Protein AF-A0A349INJ6-F1 (afdb_monomer)

Radius of gyration: 24.16 Å; Cα contacts (8 Å, |Δi|>4): 452; chains: 1; bounding box: 61×36×66 Å

Mean predicted aligned error: 5.58 Å

Solvent-accessible surface area (backbone atoms only — not comparable to full-atom values): 14483 Å² total; per-residue (Å²): 136,67,70,45,82,41,44,84,61,44,25,74,76,72,76,45,94,46,74,72,59,42,47,82,74,68,50,54,27,37,26,59,72,58,88,74,54,73,68,54,55,29,57,48,25,74,78,27,31,38,30,40,46,51,81,77,60,57,75,65,57,54,56,50,37,48,76,73,64,29,47,68,93,41,50,34,31,31,45,59,57,28,57,55,86,93,63,30,42,54,64,70,58,49,24,57,50,28,53,57,40,44,78,72,72,41,51,30,30,38,27,39,37,34,77,60,40,52,47,75,92,75,50,59,27,18,10,22,30,41,78,40,50,80,46,85,54,62,66,56,48,49,50,53,40,44,73,29,55,36,75,40,79,42,66,53,20,81,31,58,42,72,71,53,57,48,49,54,52,38,44,75,73,76,38,84,86,75,93,80,87,72,94,64,70,72,67,59,81,79,49,90,73,44,72,40,96,84,46,57,92,54,32,44,31,38,68,52,24,60,73,66,47,81,56,99,72,44,73,81,59,88,65,46,69,38,44,56,69,40,77,43,46,24,10,51,84,40,54,97,44,34,32,36,32,32,34,26,63,37,74,44,78,59,40,86,37,53

Nearest PDB structures (foldseek):
  2p0o-assembly1_A  TM=8.470E-01  e=3.666E-23  Enterococcus faecalis V583
  1x7f-assembly1_A  TM=7.576E-01  e=1.308E-17  Bacillus cereus ATCC 14579
  3dz1-assembly1_A  TM=4.616E-01  e=4.347E-01  Rhodopseudomonas palustris
  2ftw-assembly1_A  TM=3.668E-01  e=1.255E+00  Dictyostelium discoideum
  4mql-assembly1_A  TM=3.804E-01  e=8.150E+00  Mycobacterium tuberculosis

Sequence (258 aa):
RLTVDVSPETPGKLGISAIEELRDLGVEAIRLDFGFEEEDIVNLSRIFHIVWNASTVPADNMRKWISMGADTTHFTACHNYYPKCYTGLSLEKVRKINEKLKLQGYRTEAFIPGNKVLRGPLKEGLPTVEAHRNQKDLLLAMLELADASTDVVYIGDADVTAPVWKWMKDVKSGFVPLHAELYSHPELYSVLQHDRPDSSEYVIRSQESRQLAGSDQIPAENVVERNAGDICMSNEDFLRYRGEVEVCRRALPRDPRV

Structure (mmCIF, N/CA/C/O backbone):
data_AF-A0A349INJ6-F1
#
_entry.id   AF-A0A349INJ6-F1
#
loop_
_atom_site.group_PDB
_atom_site.id
_atom_site.type_symbol
_atom_site.label_atom_id
_atom_site.label_alt_id
_atom_site.label_comp_id
_atom_site.label_asym_id
_atom_site.label_entity_id
_atom_site.label_seq_id
_atom_site.pdbx_PDB_ins_code
_atom_site.Cartn_x
_atom_site.Cartn_y
_atom_site.Cartn_z
_atom_site.occupancy
_atom_site.B_iso_or_equiv
_atom_site.auth_seq_id
_atom_site.auth_comp_id
_atom_site.auth_asym_id
_atom_site.auth_atom_id
_atom_site.pdbx_PDB_model_num
ATOM 1 N N . ARG A 1 1 ? -12.331 -10.800 6.695 1.00 82.94 1 ARG A N 1
ATOM 2 C CA . ARG A 1 1 ? -12.873 -10.482 8.033 1.00 82.94 1 ARG A CA 1
ATOM 3 C C . ARG A 1 1 ? -13.717 -9.228 7.904 1.00 82.94 1 ARG A C 1
ATOM 5 O O . ARG A 1 1 ? -13.284 -8.325 7.200 1.00 82.94 1 ARG A O 1
ATOM 12 N N . LEU A 1 2 ? -14.895 -9.198 8.521 1.00 88.69 2 LEU A N 1
ATOM 13 C CA . LEU A 1 2 ? -15.691 -7.982 8.666 1.00 88.69 2 LEU A CA 1
ATOM 14 C C . LEU A 1 2 ? -15.265 -7.294 9.966 1.00 88.69 2 LEU A C 1
ATOM 16 O O . LEU A 1 2 ? -15.293 -7.931 11.016 1.00 88.69 2 LEU A O 1
ATOM 20 N N . THR A 1 3 ? -14.866 -6.029 9.876 1.00 91.50 3 THR A N 1
ATOM 21 C CA . THR A 1 3 ? -14.644 -5.169 11.040 1.00 91.50 3 THR A CA 1
ATOM 22 C C . THR A 1 3 ? -15.705 -4.084 11.016 1.00 91.50 3 THR A C 1
ATOM 24 O O . THR A 1 3 ? -15.847 -3.397 10.003 1.00 91.50 3 THR A O 1
ATOM 27 N N . VAL A 1 4 ? -16.450 -3.934 12.107 1.00 92.00 4 VAL A N 1
ATOM 28 C CA . VAL A 1 4 ? -17.498 -2.914 12.222 1.00 92.00 4 VAL A CA 1
ATOM 29 C C . VAL A 1 4 ? -16.984 -1.767 13.076 1.00 92.00 4 VAL A C 1
ATOM 31 O O . VAL A 1 4 ? -16.505 -1.993 14.182 1.00 92.00 4 VAL A O 1
ATOM 34 N N . ASP A 1 5 ? -17.069 -0.546 12.560 1.00 90.06 5 ASP A N 1
ATOM 35 C CA . ASP A 1 5 ? -16.772 0.654 13.339 1.00 90.06 5 ASP A CA 1
ATOM 36 C C . ASP A 1 5 ? -17.948 0.947 14.280 1.00 90.06 5 ASP A C 1
ATOM 38 O O . ASP A 1 5 ? -19.099 1.027 13.834 1.00 9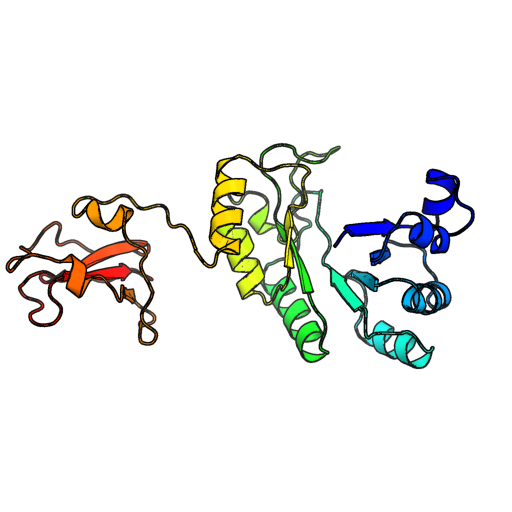0.06 5 ASP A O 1
ATOM 42 N N . VAL A 1 6 ? -17.675 1.009 15.582 1.00 91.94 6 VAL A N 1
ATOM 43 C CA . VAL A 1 6 ? -18.690 1.135 16.628 1.00 91.94 6 VAL A CA 1
ATOM 44 C C . VAL A 1 6 ? -18.386 2.305 17.549 1.00 91.94 6 VAL A C 1
ATOM 46 O O . VAL A 1 6 ? -17.234 2.617 17.852 1.00 91.94 6 VAL A O 1
ATOM 49 N N . SER A 1 7 ? -19.457 2.915 18.042 1.00 91.12 7 SER A N 1
ATOM 50 C CA . SER A 1 7 ? -19.430 3.879 19.133 1.00 91.12 7 SER A CA 1
ATOM 51 C C . SER A 1 7 ? -20.432 3.454 20.213 1.00 91.12 7 SER A C 1
ATOM 53 O O . SER A 1 7 ? -21.264 2.574 19.963 1.00 91.12 7 SER A O 1
ATOM 55 N N . PRO A 1 8 ? -20.425 4.089 21.396 1.00 89.81 8 PRO A N 1
ATOM 56 C CA . PRO A 1 8 ? -21.436 3.845 22.425 1.00 89.81 8 PRO A CA 1
ATOM 57 C C . PRO A 1 8 ? -22.883 4.081 21.953 1.00 89.81 8 PRO A C 1
ATOM 59 O O . PRO A 1 8 ? -23.825 3.590 22.564 1.00 89.81 8 PRO A O 1
ATOM 62 N N . GLU A 1 9 ? -23.085 4.804 20.846 1.00 92.00 9 GLU A N 1
ATOM 63 C CA . GLU A 1 9 ? -24.407 5.028 20.247 1.00 92.00 9 GLU A CA 1
ATOM 64 C C . GLU A 1 9 ? -24.871 3.883 19.332 1.00 92.00 9 GLU A C 1
ATOM 66 O O . GLU A 1 9 ? -26.041 3.849 18.938 1.00 92.00 9 GLU A O 1
ATOM 71 N N . THR A 1 10 ? -23.974 2.970 18.939 1.00 92.56 10 THR A N 1
ATOM 72 C CA . THR A 1 10 ? -24.274 1.882 17.996 1.00 92.56 10 THR A CA 1
ATOM 73 C C . THR A 1 10 ? -25.488 1.046 18.416 1.00 92.56 10 THR A C 1
ATOM 75 O O . THR A 1 10 ? -26.340 0.825 17.550 1.00 92.56 10 THR A O 1
ATOM 78 N N . PRO A 1 11 ? -25.649 0.637 19.695 1.00 92.12 11 PRO A N 1
ATOM 79 C CA . PRO A 1 11 ? -26.815 -0.136 20.111 1.00 92.12 11 PRO A CA 1
ATOM 80 C C . PRO A 1 11 ? -28.146 0.548 19.781 1.00 92.12 11 PRO A C 1
ATOM 82 O O . PRO A 1 11 ? -29.011 -0.037 19.128 1.00 92.12 11 PRO A O 1
ATOM 85 N N . GLY A 1 12 ? -28.259 1.844 20.094 1.00 92.12 12 GLY A N 1
ATOM 86 C CA . GLY A 1 12 ? -29.458 2.635 19.809 1.00 92.12 12 GLY A CA 1
ATOM 87 C C . GLY A 1 12 ? -29.763 2.782 18.315 1.00 92.12 12 GLY A C 1
ATOM 88 O O . GLY A 1 12 ? -30.929 2.823 17.931 1.00 92.12 12 GLY A O 1
ATOM 89 N N . LYS A 1 13 ? -28.736 2.819 17.454 1.00 91.75 13 LYS A N 1
ATOM 90 C CA . LYS A 1 13 ? -28.906 2.907 15.989 1.00 91.75 13 LYS A CA 1
ATOM 91 C C . LYS A 1 13 ? -29.355 1.589 15.360 1.00 91.75 13 LYS A C 1
ATOM 93 O O . LYS A 1 13 ? -30.030 1.617 14.335 1.00 91.75 13 LYS A O 1
ATOM 98 N N . LEU A 1 14 ? -28.966 0.457 15.947 1.00 92.12 14 LEU A N 1
ATOM 99 C CA . LEU A 1 14 ? -29.295 -0.879 15.440 1.00 92.12 14 LEU A CA 1
ATOM 100 C C . LEU A 1 14 ? -30.501 -1.517 16.143 1.00 92.12 14 LEU A C 1
ATOM 102 O O . LEU A 1 14 ? -30.987 -2.545 15.680 1.00 92.12 14 LEU A O 1
ATOM 106 N N . GLY A 1 15 ? -30.997 -0.914 17.227 1.00 92.94 15 GLY A N 1
ATOM 107 C CA . GLY A 1 15 ? -32.095 -1.467 18.021 1.00 92.94 15 GLY A CA 1
ATOM 108 C C . GLY A 1 15 ? -31.694 -2.686 18.857 1.00 92.94 15 GLY A C 1
ATOM 109 O O . GLY A 1 15 ? -32.560 -3.488 19.193 1.00 92.94 15 GLY A O 1
ATOM 110 N N . ILE A 1 16 ? -30.405 -2.823 19.176 1.00 92.50 16 ILE A N 1
ATOM 111 C CA . ILE A 1 16 ? -29.859 -3.847 20.084 1.00 92.50 16 ILE A CA 1
ATOM 112 C C . ILE A 1 16 ? -29.617 -3.228 21.466 1.00 92.50 16 ILE A C 1
ATOM 114 O O . ILE A 1 16 ? -29.502 -2.003 21.579 1.00 92.50 16 ILE A O 1
ATOM 118 N N . SER A 1 17 ? -29.549 -4.038 22.526 1.00 91.88 17 SER A N 1
ATOM 119 C CA . SER A 1 17 ? -29.394 -3.513 23.891 1.00 91.88 17 SER A CA 1
ATOM 120 C C . SER A 1 17 ? -27.936 -3.274 24.288 1.00 91.88 17 SER A C 1
ATOM 122 O O . SER A 1 17 ? -27.661 -2.352 25.056 1.00 91.88 17 SER A O 1
ATOM 124 N N . ALA A 1 18 ? -27.003 -4.043 23.721 1.00 92.94 18 ALA A N 1
ATOM 125 C CA . ALA A 1 18 ? -25.572 -3.928 23.995 1.00 92.94 18 ALA A CA 1
ATOM 126 C C . ALA A 1 18 ? -24.714 -4.246 22.754 1.00 92.94 18 ALA A C 1
ATOM 128 O O . ALA A 1 18 ? -25.196 -4.823 21.780 1.00 92.94 18 ALA A O 1
ATOM 129 N N . ILE A 1 19 ? -23.432 -3.865 22.769 1.00 94.31 19 ILE A N 1
ATOM 130 C CA . ILE A 1 19 ? -22.503 -4.102 21.642 1.00 94.31 19 ILE A CA 1
ATOM 131 C C . ILE A 1 19 ? -22.209 -5.595 21.478 1.00 94.31 19 ILE A C 1
ATOM 133 O O . ILE A 1 19 ? -21.989 -6.071 20.368 1.00 94.31 19 ILE A O 1
ATOM 137 N N . GLU A 1 20 ? -22.249 -6.343 22.572 1.00 94.81 20 GLU A N 1
ATOM 138 C CA . GLU A 1 20 ? -22.059 -7.785 22.647 1.00 94.81 20 GLU A CA 1
ATOM 139 C C . GLU A 1 20 ? -23.027 -8.547 21.733 1.00 94.81 20 GLU A C 1
ATOM 141 O O . GLU A 1 20 ? -22.629 -9.539 21.124 1.00 94.81 20 GLU A O 1
ATOM 146 N N . GLU A 1 21 ? -24.247 -8.036 21.532 1.00 95.06 21 GLU A N 1
ATOM 147 C CA . GLU A 1 21 ? -25.240 -8.623 20.618 1.00 95.06 21 GLU A CA 1
ATOM 148 C C . GLU A 1 21 ? -24.812 -8.572 19.143 1.00 95.06 21 GLU A C 1
ATOM 150 O O . GLU A 1 21 ? -25.334 -9.316 18.314 1.00 95.06 21 GLU A O 1
ATOM 155 N N . LEU A 1 22 ? -23.806 -7.764 18.779 1.00 94.00 22 LEU A N 1
ATOM 156 C CA . LEU A 1 22 ? -23.212 -7.832 17.440 1.00 94.00 22 LEU A CA 1
ATOM 157 C C . LEU A 1 22 ? -22.613 -9.216 17.152 1.00 94.00 22 LEU A C 1
ATOM 159 O O . LEU A 1 22 ? -22.518 -9.612 15.987 1.00 94.00 22 LEU A O 1
ATOM 163 N N . ARG A 1 23 ? -22.239 -9.974 18.192 1.00 92.88 23 ARG A N 1
ATOM 164 C CA . ARG A 1 23 ? -21.751 -11.345 18.039 1.00 92.88 23 ARG A CA 1
ATOM 165 C C . ARG A 1 23 ? -22.827 -12.266 17.466 1.00 92.88 23 ARG A C 1
ATOM 167 O O . ARG A 1 23 ? -22.509 -13.090 16.609 1.00 92.88 23 ARG A O 1
ATOM 174 N N . ASP A 1 24 ? -24.082 -12.073 17.861 1.00 91.88 24 ASP A N 1
ATOM 175 C CA . ASP A 1 24 ? -25.223 -12.850 17.362 1.00 91.88 24 ASP A CA 1
ATOM 176 C C . ASP A 1 24 ? -25.527 -12.538 15.888 1.00 91.88 24 ASP A C 1
ATOM 178 O O . ASP A 1 24 ? -26.055 -13.376 15.158 1.00 91.88 24 ASP A O 1
ATOM 182 N N . LEU A 1 25 ? -25.106 -11.359 15.414 1.00 89.69 25 LEU A N 1
ATOM 183 C CA . LEU A 1 25 ? -25.146 -10.959 14.004 1.00 89.69 25 LEU A CA 1
ATOM 184 C C . LEU A 1 25 ? -23.929 -11.450 13.195 1.00 89.69 25 LEU A C 1
ATOM 186 O O . LEU A 1 25 ? -23.805 -11.134 12.010 1.00 89.69 25 LEU A O 1
ATOM 190 N N . GLY A 1 26 ? -23.020 -12.209 13.814 1.00 91.38 26 GLY A N 1
ATOM 191 C CA . GLY A 1 26 ? -21.816 -12.745 13.176 1.00 91.38 26 GLY A CA 1
ATOM 192 C C . GLY A 1 26 ? -20.644 -11.763 13.090 1.00 91.38 26 GLY A C 1
ATOM 193 O O . GLY A 1 26 ? -19.699 -12.008 12.339 1.00 91.38 26 GLY A O 1
ATOM 194 N N . VAL A 1 27 ? -20.673 -10.649 13.833 1.00 93.94 27 VAL A N 1
ATOM 195 C CA . VAL A 1 27 ? -19.537 -9.720 13.900 1.00 93.94 27 VAL A CA 1
ATOM 196 C C . VAL A 1 27 ? -18.434 -10.316 14.769 1.00 93.94 27 VAL A C 1
ATOM 198 O O . VAL A 1 27 ? -18.641 -10.671 15.928 1.00 93.94 27 VAL A O 1
ATOM 201 N N . GLU A 1 28 ? -17.229 -10.404 14.207 1.00 92.69 28 GLU A N 1
ATOM 202 C CA . GLU A 1 28 ? -16.064 -10.966 14.901 1.00 92.69 28 GLU A CA 1
ATOM 203 C C . GLU A 1 28 ? -15.042 -9.917 15.325 1.00 92.69 28 GLU A C 1
ATOM 205 O O . GLU A 1 28 ? -14.280 -10.151 16.260 1.00 92.69 28 GLU A O 1
ATOM 210 N N . ALA A 1 29 ? -15.014 -8.776 14.636 1.00 94.12 29 ALA A N 1
ATOM 211 C CA . ALA A 1 29 ? -14.094 -7.691 14.916 1.00 94.12 29 ALA A CA 1
ATOM 212 C C . ALA A 1 29 ? -14.832 -6.360 14.986 1.00 94.12 29 ALA A C 1
ATOM 214 O O . ALA A 1 29 ? -15.658 -6.047 14.123 1.00 94.12 29 ALA A O 1
ATOM 215 N N . ILE A 1 30 ? -14.478 -5.559 15.984 1.00 93.75 30 ILE A N 1
ATOM 216 C CA . ILE A 1 30 ? -15.013 -4.214 16.161 1.00 93.75 30 ILE A CA 1
ATOM 217 C C . ILE A 1 30 ? -13.873 -3.208 16.211 1.00 93.75 30 ILE A C 1
ATOM 219 O O . ILE A 1 30 ? -12.818 -3.465 16.795 1.00 93.75 30 ILE A O 1
ATOM 223 N N . ARG A 1 31 ? -14.088 -2.061 15.575 1.00 91.81 31 ARG A N 1
ATOM 224 C CA . ARG A 1 31 ? -13.209 -0.905 15.656 1.00 91.81 31 ARG A CA 1
ATOM 225 C C . ARG A 1 31 ? -13.833 0.108 16.596 1.00 91.81 31 ARG A C 1
ATOM 227 O O . ARG A 1 31 ? -14.938 0.567 16.341 1.00 91.81 31 ARG A O 1
ATOM 234 N N . LEU A 1 32 ? -13.140 0.407 17.686 1.00 87.50 32 LEU A N 1
ATOM 235 C CA . LEU A 1 32 ? -13.641 1.318 18.712 1.00 87.50 32 LEU A CA 1
ATOM 236 C C . LEU A 1 32 ? -13.295 2.754 18.308 1.00 87.50 32 LEU A C 1
ATOM 238 O O . LEU A 1 32 ? -12.110 3.085 18.215 1.00 87.50 32 LEU A O 1
ATOM 242 N N . ASP A 1 33 ? -14.308 3.580 18.038 1.00 79.06 33 ASP A N 1
ATOM 243 C CA . ASP A 1 33 ? -14.104 4.953 17.557 1.00 79.06 33 ASP A CA 1
ATOM 244 C C . ASP A 1 33 ? -13.750 5.924 18.698 1.00 79.06 33 ASP A C 1
ATOM 246 O O . ASP A 1 33 ? -12.584 6.245 18.937 1.00 79.06 33 ASP A O 1
ATOM 250 N N . PHE A 1 34 ? -14.762 6.371 19.443 1.00 76.81 34 PHE A N 1
ATOM 251 C CA . PHE A 1 34 ? -14.641 7.295 20.568 1.00 76.81 34 PHE A CA 1
ATOM 252 C C . PHE A 1 34 ? -15.626 6.933 21.681 1.00 76.81 34 PHE A C 1
ATOM 254 O O . PHE A 1 34 ? -16.606 6.230 21.448 1.00 76.81 34 PHE A O 1
ATOM 261 N N . GLY A 1 35 ? -15.389 7.473 22.879 1.00 79.69 35 GLY A N 1
ATOM 262 C CA . GLY A 1 35 ? -16.354 7.442 23.983 1.00 79.69 35 GLY A CA 1
ATOM 263 C C . GLY A 1 35 ? -16.432 6.129 24.763 1.00 79.69 35 GLY A C 1
ATOM 264 O O . GLY A 1 35 ? -17.353 5.977 25.553 1.00 79.69 35 GLY A O 1
ATOM 265 N N . PHE A 1 36 ? -15.499 5.199 24.551 1.00 84.75 36 PHE A N 1
ATOM 266 C CA . PHE A 1 36 ? -15.386 3.985 25.360 1.00 84.75 36 PHE A CA 1
ATOM 267 C C . PHE A 1 36 ? -14.495 4.218 26.574 1.00 84.75 36 PHE A C 1
ATOM 269 O O . PHE A 1 36 ? -13.377 4.725 26.429 1.00 84.75 36 PHE A O 1
ATOM 276 N N . GLU A 1 37 ? -14.966 3.789 27.741 1.00 88.38 37 GLU A N 1
ATOM 277 C CA . GLU A 1 37 ? -14.135 3.713 28.936 1.00 88.38 37 GLU A CA 1
ATOM 278 C C . GLU A 1 37 ? -13.190 2.510 28.839 1.00 88.38 37 GLU A C 1
ATOM 280 O O . GLU A 1 37 ? -13.450 1.527 28.143 1.00 88.38 37 GLU A O 1
ATOM 285 N N . GLU A 1 38 ? -12.059 2.559 29.540 1.00 88.12 38 GLU A N 1
ATOM 286 C CA . GLU A 1 38 ? -11.056 1.490 29.452 1.00 88.12 38 GLU A CA 1
ATOM 287 C C . GLU A 1 38 ? -11.590 0.126 29.913 1.00 88.12 38 GLU A C 1
ATOM 289 O O . GLU A 1 38 ? -11.188 -0.906 29.377 1.00 88.12 38 GLU A O 1
ATOM 294 N N . GLU A 1 39 ? -12.509 0.120 30.879 1.00 90.25 39 GLU A N 1
ATOM 295 C CA . GLU A 1 39 ? -13.179 -1.089 31.367 1.00 90.25 39 GLU A CA 1
ATOM 296 C C . GLU A 1 39 ? -14.040 -1.735 30.274 1.00 90.25 39 GLU A C 1
ATOM 298 O O . GLU A 1 39 ? -14.004 -2.957 30.111 1.00 90.25 39 GLU A O 1
ATOM 303 N N . ASP A 1 40 ? -14.731 -0.929 29.461 1.00 89.44 40 ASP A N 1
ATOM 304 C CA . ASP A 1 40 ? -15.512 -1.415 28.321 1.00 89.44 40 ASP A CA 1
ATOM 305 C C . ASP A 1 40 ? -14.597 -2.038 27.267 1.00 89.44 40 ASP A C 1
ATOM 307 O O . ASP A 1 40 ? -14.864 -3.135 26.781 1.00 89.44 40 ASP A O 1
ATOM 311 N N . ILE A 1 41 ? -13.471 -1.386 26.953 1.00 89.00 41 ILE A N 1
ATOM 312 C CA . ILE A 1 41 ? -12.476 -1.901 25.996 1.00 89.00 41 ILE A CA 1
ATOM 313 C C . ILE A 1 41 ? -11.960 -3.272 26.452 1.00 89.00 41 ILE A C 1
ATOM 315 O O . ILE A 1 41 ? -11.881 -4.214 25.658 1.00 89.00 41 ILE A O 1
ATOM 319 N N . VAL A 1 42 ? -11.623 -3.396 27.739 1.00 90.62 42 VAL A N 1
ATOM 320 C CA . VAL A 1 42 ? -11.144 -4.646 28.343 1.00 90.62 42 VAL A CA 1
ATOM 321 C C . VAL A 1 42 ? -12.226 -5.726 28.290 1.00 90.62 42 VAL A C 1
ATOM 323 O O . VAL A 1 42 ? -11.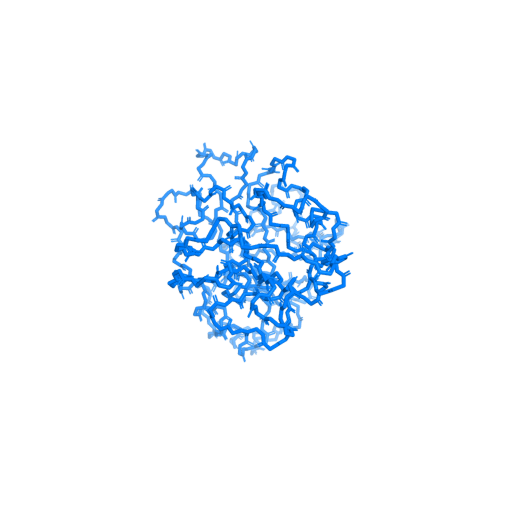931 -6.859 27.914 1.00 90.62 42 VAL A O 1
ATOM 326 N N . ASN A 1 43 ? -13.479 -5.412 28.614 1.00 92.06 43 ASN A N 1
ATOM 327 C CA . ASN A 1 43 ? -14.560 -6.397 28.567 1.00 92.06 43 ASN A CA 1
ATOM 328 C C . ASN A 1 43 ? -14.865 -6.848 27.133 1.00 92.06 43 ASN A C 1
ATOM 330 O O . ASN A 1 43 ? -14.908 -8.051 26.865 1.00 92.06 43 ASN A O 1
ATOM 334 N N . LEU A 1 44 ? -14.969 -5.905 26.195 1.00 92.75 44 LEU A N 1
ATOM 335 C CA . LEU A 1 44 ? -15.211 -6.189 24.781 1.00 92.75 44 LEU A CA 1
ATOM 336 C C . LEU A 1 44 ? -14.068 -6.991 24.149 1.00 92.75 44 LEU A C 1
ATOM 338 O O . LEU A 1 44 ? -14.329 -7.825 23.281 1.00 92.75 44 LEU A O 1
ATOM 342 N N . SER A 1 45 ? -12.822 -6.815 24.612 1.00 91.88 45 SER A N 1
ATOM 343 C CA . SER A 1 45 ? -11.680 -7.602 24.119 1.00 91.88 45 SER A CA 1
ATOM 344 C C . SER A 1 45 ? -11.805 -9.108 24.314 1.00 91.88 45 SER A C 1
ATOM 346 O O . SER A 1 45 ? -11.189 -9.872 23.581 1.00 91.88 45 SER A O 1
ATOM 348 N N . ARG A 1 46 ? -12.619 -9.548 25.277 1.00 91.44 46 ARG A N 1
ATOM 349 C CA . ARG A 1 46 ? -12.844 -10.974 25.561 1.00 91.44 46 ARG A CA 1
ATOM 350 C C . ARG A 1 46 ? -13.865 -11.612 24.619 1.00 91.44 46 ARG A C 1
ATOM 352 O O . ARG A 1 46 ? -14.039 -12.826 24.637 1.00 91.44 46 ARG A O 1
ATOM 359 N N . ILE A 1 47 ? -14.570 -10.793 23.843 1.00 93.00 47 ILE A N 1
ATOM 360 C CA . ILE A 1 47 ? -15.697 -11.196 22.994 1.00 93.00 47 ILE A CA 1
ATOM 361 C C . ILE A 1 47 ? -15.357 -10.968 21.519 1.00 93.00 47 ILE A C 1
ATOM 363 O O . ILE A 1 47 ? -15.695 -11.787 20.661 1.00 93.00 47 ILE A O 1
ATOM 367 N N . PHE A 1 48 ? -14.674 -9.862 21.224 1.00 93.69 48 PHE A N 1
ATOM 368 C CA . PHE A 1 48 ? -14.367 -9.423 19.872 1.00 93.69 48 PHE A CA 1
ATOM 369 C C . PHE A 1 48 ? -12.871 -9.259 19.651 1.00 93.69 48 PHE A C 1
ATOM 371 O O . PHE A 1 48 ? -12.116 -8.887 20.546 1.00 93.69 48 PHE A O 1
ATOM 378 N N . HIS A 1 49 ? -12.464 -9.411 18.393 1.00 92.81 49 HIS A N 1
ATOM 379 C CA . HIS A 1 49 ? -11.188 -8.882 17.940 1.00 92.81 49 HIS A CA 1
ATOM 380 C C . HIS A 1 49 ? -11.246 -7.352 17.945 1.00 92.81 49 HIS A C 1
ATOM 382 O O . HIS A 1 49 ? -12.033 -6.753 17.206 1.00 92.81 49 HIS A O 1
ATOM 388 N N . ILE A 1 50 ? -10.393 -6.715 18.742 1.00 92.06 50 ILE A N 1
ATOM 389 C CA . ILE A 1 50 ? -10.376 -5.260 18.887 1.00 92.06 50 ILE A CA 1
ATOM 390 C C . ILE A 1 50 ? -9.448 -4.640 17.854 1.00 92.06 50 ILE A C 1
ATOM 392 O O . ILE A 1 50 ? -8.255 -4.948 17.757 1.00 92.06 50 ILE A O 1
ATOM 396 N N . VAL A 1 51 ? -10.017 -3.712 17.094 1.00 91.62 51 VAL A N 1
ATOM 397 C CA . VAL A 1 51 ? -9.288 -2.815 16.213 1.00 91.62 51 VAL A CA 1
ATOM 398 C C . VAL A 1 51 ? -9.248 -1.436 16.864 1.00 91.62 51 VAL A C 1
ATOM 400 O O . VAL A 1 51 ? -10.286 -0.808 17.059 1.00 91.62 51 VAL A O 1
ATOM 403 N N . TRP A 1 52 ? -8.062 -0.943 17.215 1.00 87.38 52 TRP A N 1
ATOM 404 C CA . TRP A 1 52 ? -7.924 0.410 17.767 1.00 87.38 52 TRP A CA 1
ATOM 405 C C . TRP A 1 52 ? -7.247 1.345 16.780 1.00 87.38 52 TRP A C 1
ATOM 407 O O . TRP A 1 52 ? -6.612 0.936 15.805 1.00 87.38 52 TRP A O 1
ATOM 417 N N . ASN A 1 53 ? -7.352 2.633 17.075 1.00 85.50 53 ASN A N 1
ATOM 418 C CA . ASN A 1 53 ? -6.724 3.668 16.285 1.00 85.50 53 ASN A CA 1
ATOM 419 C C . ASN A 1 53 ? -5.205 3.720 16.517 1.00 85.50 53 ASN A C 1
ATOM 421 O O . ASN A 1 53 ? -4.732 4.219 17.542 1.00 85.50 53 ASN A O 1
ATOM 425 N N . ALA A 1 54 ? -4.439 3.270 15.523 1.00 80.69 54 ALA A N 1
ATOM 426 C CA . ALA A 1 54 ? -2.975 3.234 15.559 1.00 80.69 54 ALA A CA 1
ATOM 427 C C . ALA A 1 54 ? -2.327 4.609 15.816 1.00 80.69 54 ALA A C 1
ATOM 429 O O . ALA A 1 54 ? -1.205 4.692 16.306 1.00 80.69 54 ALA A O 1
ATOM 430 N N . SER A 1 55 ? -3.012 5.699 15.450 1.00 71.31 55 SER A N 1
ATOM 431 C CA . SER A 1 55 ? -2.439 7.051 15.433 1.00 71.31 55 SER A CA 1
ATOM 432 C C . SER A 1 55 ? -2.735 7.872 16.685 1.00 71.31 55 SER A C 1
ATOM 434 O O . SER A 1 55 ? -2.086 8.898 16.889 1.00 71.31 55 SER A O 1
ATOM 436 N N . THR A 1 56 ? -3.714 7.464 17.495 1.00 69.31 56 THR A N 1
ATOM 437 C CA .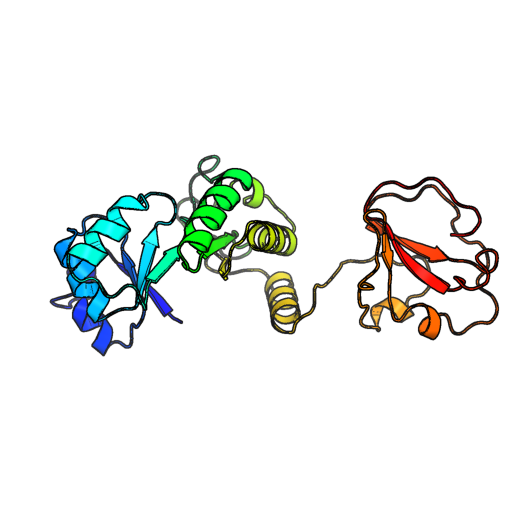 THR A 1 56 ? -4.188 8.253 18.644 1.00 69.31 56 THR A CA 1
ATOM 438 C C . THR A 1 56 ? -4.071 7.531 19.976 1.00 69.31 56 THR A C 1
ATOM 440 O O . THR A 1 56 ? -3.994 8.210 20.994 1.00 69.31 56 THR A O 1
ATOM 443 N N . VAL A 1 57 ? -4.016 6.195 19.996 1.00 68.81 57 VAL A N 1
ATOM 444 C CA . VAL A 1 57 ? -3.865 5.432 21.241 1.00 68.81 57 VAL A CA 1
ATOM 445 C C . VAL A 1 57 ? -2.375 5.255 21.556 1.00 68.81 57 VAL A C 1
ATOM 447 O O . VAL A 1 57 ? -1.667 4.576 20.805 1.00 68.81 57 VAL A O 1
ATOM 450 N N . PRO A 1 58 ? -1.859 5.843 22.653 1.00 66.00 58 PRO A N 1
ATOM 451 C CA . PRO A 1 58 ? -0.477 5.643 23.062 1.00 66.00 58 PRO A CA 1
ATOM 452 C C . PRO A 1 58 ? -0.223 4.181 23.434 1.00 66.00 58 PRO A C 1
ATOM 454 O O . PRO A 1 58 ? -1.065 3.524 24.042 1.00 66.00 58 PRO A O 1
ATOM 457 N N . ALA A 1 59 ? 0.985 3.691 23.159 1.00 60.81 59 ALA A N 1
ATOM 458 C CA . ALA A 1 59 ? 1.398 2.338 23.543 1.00 60.81 59 ALA A CA 1
ATOM 459 C C . ALA A 1 59 ? 1.267 2.054 25.057 1.00 60.81 59 ALA A C 1
ATOM 461 O O . ALA A 1 59 ? 1.143 0.899 25.457 1.00 60.81 59 ALA A O 1
ATOM 462 N N . ASP A 1 60 ? 1.285 3.088 25.901 1.00 66.50 60 ASP A N 1
ATOM 463 C CA . ASP A 1 60 ? 1.142 2.934 27.351 1.00 66.50 60 ASP A CA 1
ATOM 464 C C . ASP A 1 60 ? -0.283 2.537 27.769 1.00 66.50 60 ASP A C 1
ATOM 466 O O . ASP A 1 60 ? -0.438 1.768 28.720 1.00 66.50 60 ASP A O 1
ATOM 470 N N . ASN A 1 61 ? -1.313 2.934 27.011 1.00 76.50 61 ASN A N 1
ATOM 471 C CA . ASN A 1 61 ? -2.690 2.480 27.243 1.00 76.50 61 ASN A CA 1
ATOM 472 C C . ASN A 1 61 ? -2.799 0.963 27.072 1.00 76.50 61 ASN A C 1
ATOM 474 O O . ASN A 1 61 ? -3.523 0.299 27.803 1.00 76.50 61 ASN A O 1
ATOM 478 N N . MET A 1 62 ? -2.012 0.392 26.163 1.00 75.75 62 MET A N 1
ATOM 479 C CA . MET A 1 62 ? -2.012 -1.044 25.918 1.00 75.75 62 MET A CA 1
ATOM 480 C C . MET A 1 62 ?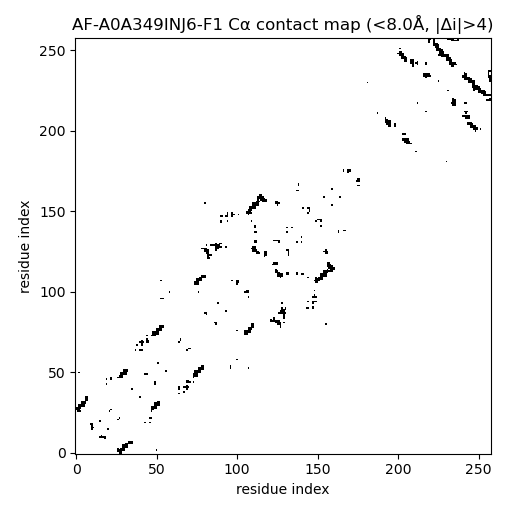 -1.494 -1.838 27.114 1.00 75.75 62 MET A C 1
ATOM 482 O O . MET A 1 62 ? -2.104 -2.824 27.517 1.00 75.75 62 MET A O 1
ATOM 486 N N . ARG A 1 63 ? -0.394 -1.384 27.729 1.00 79.06 63 ARG A N 1
ATOM 487 C CA . ARG A 1 63 ? 0.122 -1.998 28.963 1.00 79.06 63 ARG A CA 1
ATOM 488 C C . ARG A 1 63 ? -0.901 -1.908 30.089 1.00 79.06 63 ARG A C 1
ATOM 490 O O . ARG A 1 63 ? -1.055 -2.864 30.846 1.00 79.06 63 ARG A O 1
ATOM 497 N N . LYS A 1 64 ? -1.610 -0.780 30.173 1.00 85.00 64 LYS A N 1
ATOM 498 C CA . LYS A 1 64 ? -2.684 -0.578 31.145 1.00 85.00 64 LYS A CA 1
ATOM 499 C C . LYS A 1 64 ? -3.826 -1.572 30.923 1.00 85.00 64 LYS A C 1
ATOM 501 O O . LYS A 1 64 ? -4.168 -2.293 31.854 1.00 85.00 64 LYS A O 1
ATOM 506 N N . TRP A 1 65 ? -4.332 -1.712 29.701 1.00 86.19 65 TRP A N 1
ATOM 507 C CA . TRP A 1 65 ? -5.392 -2.678 29.387 1.00 86.19 65 TRP A CA 1
ATOM 508 C C . TRP A 1 65 ? -4.969 -4.123 29.658 1.00 86.19 65 TRP A C 1
ATOM 510 O O . TRP A 1 65 ? -5.735 -4.881 30.246 1.00 86.19 65 TRP A O 1
ATOM 520 N N . ILE A 1 66 ? -3.725 -4.491 29.333 1.00 84.25 66 ILE A N 1
ATOM 521 C CA . ILE A 1 66 ? -3.166 -5.803 29.696 1.00 84.25 66 ILE A CA 1
ATOM 522 C C . ILE A 1 66 ? -3.189 -5.993 31.218 1.00 84.25 66 ILE A C 1
ATOM 524 O O . ILE A 1 66 ? -3.631 -7.034 31.697 1.00 84.25 66 ILE A O 1
ATOM 528 N N . SER A 1 67 ? -2.775 -4.986 31.996 1.00 87.69 67 SER A N 1
ATOM 529 C CA . SER A 1 67 ? -2.815 -5.059 33.466 1.00 87.69 67 SER A CA 1
ATOM 530 C C . SER A 1 67 ? -4.235 -5.141 34.042 1.00 87.69 67 SER A C 1
ATOM 532 O O . SER A 1 67 ? -4.423 -5.693 35.122 1.00 87.69 67 SER A O 1
ATOM 534 N N . MET A 1 68 ? -5.235 -4.650 33.303 1.00 90.12 68 MET A N 1
ATOM 535 C CA . MET A 1 68 ? -6.662 -4.778 33.621 1.00 90.12 68 MET A CA 1
ATOM 536 C C . MET A 1 68 ? -7.261 -6.121 33.155 1.00 90.12 68 MET A C 1
ATOM 538 O O . MET A 1 68 ? -8.431 -6.401 33.414 1.00 90.12 68 MET A O 1
ATOM 542 N N . GLY A 1 69 ? -6.474 -6.972 32.489 1.00 88.12 69 GLY A N 1
ATOM 543 C CA . GLY A 1 69 ? -6.899 -8.289 32.015 1.00 88.12 69 GLY A CA 1
ATOM 544 C C . GLY A 1 69 ? -7.594 -8.273 30.653 1.00 88.12 69 GLY A C 1
ATOM 545 O O . GLY A 1 69 ? -8.528 -9.057 30.453 1.00 88.12 69 GLY A O 1
ATOM 546 N N . ALA A 1 70 ? -7.186 -7.373 29.750 1.00 86.56 70 ALA A N 1
ATOM 547 C CA . ALA A 1 70 ? -7.571 -7.423 28.339 1.00 86.56 70 ALA A CA 1
ATOM 548 C C . ALA A 1 70 ? -6.946 -8.634 27.639 1.00 86.56 70 ALA A C 1
ATOM 550 O O . ALA A 1 70 ? -5.782 -8.966 27.882 1.00 86.56 70 ALA A O 1
ATOM 551 N N . ASP A 1 71 ? -7.697 -9.245 26.726 1.00 83.88 71 ASP A N 1
ATOM 552 C CA . ASP A 1 71 ? -7.163 -10.277 25.842 1.00 83.88 71 ASP A CA 1
ATOM 553 C C . ASP A 1 71 ? -6.543 -9.629 24.598 1.00 83.88 71 ASP A C 1
ATOM 555 O O . ASP A 1 71 ? -7.225 -9.260 23.642 1.00 83.88 71 ASP A O 1
ATOM 559 N N . THR A 1 72 ? -5.220 -9.473 24.612 1.00 75.44 72 THR A N 1
ATOM 560 C CA . THR A 1 72 ? -4.479 -8.855 23.506 1.00 75.44 72 THR A CA 1
ATOM 561 C C . THR A 1 72 ? -4.068 -9.832 22.411 1.00 75.44 72 THR A C 1
ATOM 563 O O . THR A 1 72 ? -3.420 -9.423 21.445 1.00 75.44 72 THR A O 1
ATOM 566 N N . THR A 1 73 ? -4.460 -11.107 22.491 1.00 76.62 73 THR A N 1
ATOM 567 C CA . THR A 1 73 ? -4.211 -12.057 21.394 1.00 76.62 73 THR A CA 1
ATOM 568 C C . THR A 1 73 ? -5.007 -11.698 20.131 1.00 76.62 73 THR A C 1
ATOM 570 O O . THR A 1 73 ? -4.628 -12.079 19.021 1.00 76.62 73 THR A O 1
ATOM 573 N N . HIS A 1 74 ? -6.051 -10.875 20.276 1.00 77.19 74 HIS A N 1
ATOM 574 C CA . HIS A 1 74 ? -6.974 -10.478 19.214 1.00 77.19 74 HIS A CA 1
ATOM 575 C C . HIS A 1 74 ? -6.974 -8.968 18.954 1.00 77.19 74 HIS A C 1
ATOM 577 O O . HIS A 1 74 ? -8.017 -8.328 18.835 1.00 77.19 74 HIS A O 1
ATOM 583 N N . PHE A 1 75 ? -5.779 -8.380 18.890 1.00 87.19 75 PHE A N 1
ATOM 584 C CA . PHE A 1 75 ? -5.578 -6.936 18.805 1.00 87.19 75 PHE A CA 1
ATOM 585 C C . PHE A 1 75 ? -4.976 -6.540 17.442 1.00 87.19 75 PHE A C 1
ATOM 587 O O . PHE A 1 75 ? -4.023 -7.147 16.951 1.00 87.19 75 PHE A O 1
ATOM 594 N N . THR A 1 76 ? -5.549 -5.537 16.768 1.00 90.50 76 THR A N 1
ATOM 595 C CA . THR A 1 76 ? -4.981 -4.957 15.537 1.00 90.50 76 THR A CA 1
ATOM 596 C C . THR A 1 76 ? -5.013 -3.434 15.555 1.00 90.50 76 THR A C 1
ATOM 598 O O . THR A 1 76 ? -6.021 -2.821 15.896 1.00 90.50 76 THR A O 1
ATOM 601 N N . ALA A 1 77 ? -3.908 -2.820 15.145 1.00 91.50 77 ALA A N 1
ATOM 602 C CA . ALA A 1 77 ? -3.800 -1.379 15.038 1.00 91.50 77 ALA A CA 1
ATOM 603 C C . ALA A 1 77 ? -4.223 -0.938 13.634 1.00 91.50 77 ALA A C 1
ATOM 605 O O . ALA A 1 77 ? -3.603 -1.324 12.648 1.00 91.50 77 ALA A O 1
ATOM 606 N N . CYS A 1 78 ? -5.251 -0.105 13.532 1.00 93.56 78 CYS A N 1
ATOM 607 C CA . CYS A 1 78 ? -5.737 0.422 12.263 1.00 93.56 78 CYS A CA 1
ATOM 608 C C . CYS A 1 78 ? -5.623 1.947 12.262 1.00 93.56 78 CYS A C 1
ATOM 610 O O . CYS A 1 78 ? -6.155 2.629 13.143 1.00 93.56 78 CYS A O 1
ATOM 612 N N . HIS A 1 79 ? -4.904 2.505 11.293 1.00 94.69 79 HIS A N 1
ATOM 613 C CA . HIS A 1 79 ? -4.838 3.946 11.091 1.00 94.69 79 HIS A CA 1
ATOM 614 C C . HIS A 1 79 ? -6.211 4.520 10.733 1.00 94.69 79 HIS A C 1
ATOM 616 O O . HIS A 1 79 ? -7.088 3.827 10.231 1.00 94.69 79 HIS A O 1
ATOM 622 N N . ASN A 1 80 ? -6.401 5.817 10.962 1.00 93.50 80 ASN A N 1
ATOM 623 C CA . ASN A 1 80 ? -7.543 6.519 10.387 1.00 93.50 80 ASN A CA 1
ATOM 624 C C . ASN A 1 80 ? -7.366 6.707 8.874 1.00 93.50 80 ASN A C 1
ATOM 626 O O . ASN A 1 80 ? -6.245 6.790 8.362 1.00 93.50 80 ASN A O 1
ATOM 630 N N . TYR A 1 81 ? -8.490 6.862 8.183 1.00 95.19 81 TYR A N 1
ATOM 631 C CA . TYR A 1 81 ? -8.557 7.616 6.936 1.00 95.19 81 TYR A CA 1
ATOM 632 C C . TYR A 1 81 ? -8.950 9.069 7.225 1.00 95.19 81 TYR A C 1
ATOM 634 O O . TYR A 1 81 ? -9.554 9.375 8.256 1.00 95.19 81 TYR A O 1
ATOM 642 N N . TYR A 1 82 ? -8.634 9.970 6.299 1.00 96.25 82 TYR A N 1
ATOM 643 C CA . TYR A 1 82 ? -8.792 11.408 6.494 1.00 96.25 82 TYR A CA 1
ATOM 644 C C . TYR A 1 82 ? -9.646 12.016 5.374 1.00 96.25 82 TYR A C 1
ATOM 646 O O . TYR A 1 82 ? -9.121 12.292 4.293 1.00 96.25 82 TYR A O 1
ATOM 654 N N . PRO A 1 83 ? -10.954 12.255 5.608 1.00 95.81 83 PRO A N 1
ATOM 655 C CA . PRO A 1 83 ? -11.845 12.813 4.588 1.00 95.81 83 PRO A CA 1
ATOM 656 C C . PRO A 1 83 ? -11.502 14.247 4.174 1.00 95.81 83 PRO A C 1
ATOM 658 O O . PRO A 1 83 ? -11.772 14.629 3.046 1.00 95.81 83 PRO A O 1
ATOM 661 N N . LYS A 1 84 ? -10.945 15.049 5.091 1.00 96.88 84 LYS A N 1
ATOM 662 C CA . LYS A 1 84 ? -10.612 16.459 4.859 1.00 96.88 84 LYS A CA 1
ATOM 663 C C . LYS A 1 84 ? -9.230 16.580 4.219 1.00 96.88 84 LYS A C 1
ATOM 665 O O . LYS A 1 84 ? -8.260 16.073 4.789 1.00 96.88 84 LYS A O 1
ATOM 670 N N . CYS A 1 85 ? -9.122 17.302 3.104 1.00 96.69 85 CYS A N 1
ATOM 671 C CA . CYS A 1 85 ? -7.829 17.585 2.476 1.00 96.69 85 CYS A CA 1
ATOM 672 C C . CYS A 1 85 ? -6.795 18.159 3.460 1.00 96.69 85 CYS A C 1
ATOM 674 O O . CYS A 1 85 ? -7.123 18.940 4.358 1.00 96.69 85 CYS A O 1
ATOM 676 N N . TYR A 1 86 ? -5.534 17.787 3.249 1.00 96.69 86 TYR A N 1
ATOM 677 C CA . TYR A 1 86 ? -4.360 18.212 4.016 1.00 96.69 86 TYR A CA 1
ATOM 678 C C . TYR A 1 86 ? -4.351 17.784 5.491 1.00 96.69 86 TYR A C 1
ATOM 680 O O . TYR A 1 86 ? -3.643 18.382 6.300 1.00 96.69 86 TYR A O 1
ATOM 688 N N . THR A 1 87 ? -5.126 16.757 5.858 1.00 96.81 87 THR A N 1
ATOM 689 C CA . THR A 1 87 ? -5.176 16.242 7.241 1.00 96.81 87 THR A CA 1
ATOM 690 C C . THR A 1 87 ? -4.658 14.817 7.397 1.00 96.81 87 THR A C 1
ATOM 692 O O . THR A 1 87 ? -4.489 14.364 8.530 1.00 96.81 87 THR A O 1
ATOM 695 N N . GLY A 1 88 ? -4.358 14.132 6.290 1.00 97.31 88 GLY A N 1
ATOM 696 C CA . GLY A 1 88 ? -3.685 12.843 6.302 1.00 97.31 88 GLY A CA 1
ATOM 697 C C . GLY A 1 88 ? -2.277 12.913 6.881 1.00 97.31 88 GLY A C 1
ATOM 698 O O . GLY A 1 88 ? -1.651 13.970 6.986 1.00 97.31 88 GLY A O 1
ATOM 699 N N . LEU A 1 89 ? -1.760 11.751 7.267 1.00 97.69 89 LEU A N 1
ATOM 700 C CA . LEU A 1 89 ? -0.404 11.630 7.787 1.00 97.69 89 LEU A CA 1
ATOM 701 C C . LEU A 1 89 ? 0.621 11.710 6.647 1.00 97.69 89 LEU A C 1
ATOM 703 O O . LEU A 1 89 ? 0.306 11.476 5.481 1.00 97.69 89 LEU A O 1
ATOM 707 N N . SER A 1 90 ? 1.877 11.999 6.980 1.00 98.06 90 SER A N 1
ATOM 708 C CA . SER A 1 90 ? 2.983 11.718 6.063 1.00 98.06 90 SER A CA 1
ATOM 709 C C . SER A 1 90 ? 3.315 10.223 6.079 1.00 98.06 90 SER A C 1
ATOM 711 O O . SER A 1 90 ? 3.156 9.563 7.110 1.00 98.06 90 SER A O 1
ATOM 713 N N . LEU A 1 91 ? 3.832 9.698 4.963 1.00 98.25 91 LEU A N 1
ATOM 714 C CA . LEU A 1 91 ? 4.264 8.297 4.864 1.00 98.25 91 LEU A CA 1
ATOM 715 C C . LEU A 1 91 ? 5.310 7.948 5.936 1.00 98.25 91 LEU A C 1
ATOM 717 O O . LEU A 1 91 ? 5.219 6.921 6.598 1.00 98.25 91 LEU A O 1
ATOM 721 N N . GLU A 1 92 ? 6.248 8.862 6.180 1.00 98.25 92 GLU A N 1
ATOM 722 C CA . GLU A 1 92 ? 7.277 8.726 7.213 1.00 98.25 92 GLU A CA 1
ATOM 723 C C . GLU A 1 92 ? 6.692 8.613 8.631 1.00 98.25 92 GLU A C 1
ATOM 725 O O . GLU A 1 92 ? 7.186 7.857 9.469 1.00 98.25 92 GLU A O 1
ATOM 730 N N . LYS A 1 93 ? 5.610 9.346 8.922 1.00 97.19 93 LYS A N 1
ATOM 731 C CA . LYS A 1 93 ? 4.928 9.242 10.216 1.00 97.19 93 LYS A CA 1
ATOM 732 C C . LYS A 1 93 ? 4.204 7.902 10.356 1.00 97.19 93 LYS A C 1
ATOM 734 O O . LYS A 1 93 ? 4.249 7.322 11.438 1.00 97.19 93 LYS A O 1
ATOM 739 N N . VAL A 1 94 ? 3.577 7.410 9.284 1.00 97.69 94 VAL A N 1
ATOM 740 C CA . VAL A 1 94 ? 2.969 6.068 9.252 1.00 97.69 94 VAL A CA 1
ATOM 741 C C . VAL A 1 94 ? 4.029 4.998 9.508 1.00 97.69 94 VAL A C 1
ATOM 743 O O . VAL A 1 94 ? 3.858 4.204 10.428 1.00 97.69 94 VAL A O 1
ATOM 746 N N . ARG A 1 95 ? 5.167 5.048 8.801 1.00 97.88 95 ARG A N 1
ATOM 747 C CA . ARG A 1 95 ? 6.297 4.123 8.986 1.00 97.88 95 ARG A CA 1
ATOM 748 C C . ARG A 1 95 ? 6.761 4.056 10.441 1.00 97.88 95 ARG A C 1
ATOM 750 O O . ARG A 1 95 ? 6.783 2.977 11.022 1.00 97.88 95 ARG A O 1
ATOM 757 N N . LYS A 1 96 ? 7.039 5.206 11.063 1.00 96.12 96 LYS A N 1
ATOM 758 C CA . LYS A 1 96 ? 7.480 5.278 12.469 1.00 96.12 96 LYS A CA 1
ATOM 759 C C . LYS A 1 96 ? 6.473 4.683 13.454 1.00 96.12 96 LYS A C 1
ATOM 761 O O . LYS A 1 96 ? 6.865 4.036 14.425 1.00 96.12 96 LYS A O 1
ATOM 766 N N . ILE A 1 97 ? 5.177 4.924 13.236 1.00 94.19 97 ILE A N 1
ATOM 767 C CA . ILE A 1 97 ? 4.110 4.344 14.066 1.00 94.19 97 ILE A CA 1
ATOM 768 C C 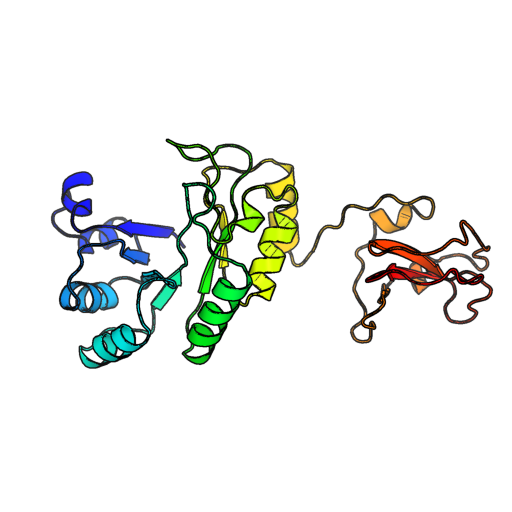. ILE A 1 97 ? 4.078 2.824 13.875 1.00 94.19 97 ILE A C 1
ATOM 770 O O . ILE A 1 97 ? 4.093 2.088 14.864 1.00 94.19 97 ILE A O 1
ATOM 774 N N . ASN A 1 98 ? 4.100 2.364 12.624 1.00 95.50 98 ASN A N 1
ATOM 775 C CA . ASN A 1 98 ? 4.063 0.949 12.288 1.00 95.50 98 ASN A CA 1
ATOM 776 C C . ASN A 1 98 ? 5.258 0.194 12.864 1.00 95.50 98 ASN A C 1
ATOM 778 O O . ASN A 1 98 ? 5.055 -0.791 13.560 1.00 95.50 98 ASN A O 1
ATOM 782 N N . GLU A 1 99 ? 6.486 0.672 12.668 1.00 94.56 99 GLU A N 1
ATOM 783 C CA . GLU A 1 99 ? 7.697 0.049 13.217 1.00 94.56 99 GLU A CA 1
ATOM 784 C C . GLU A 1 99 ? 7.614 -0.119 14.741 1.00 94.56 99 GLU A C 1
ATOM 786 O O . GLU A 1 99 ? 7.918 -1.188 15.274 1.00 94.56 99 GLU A O 1
ATOM 791 N N . LYS A 1 100 ? 7.116 0.896 15.459 1.00 91.31 100 LYS A N 1
ATOM 792 C CA . LYS A 1 100 ? 6.919 0.809 16.912 1.00 91.31 100 LYS A CA 1
ATOM 793 C C . LYS A 1 100 ? 5.888 -0.257 17.298 1.00 91.31 100 LYS A C 1
ATOM 795 O O . LYS A 1 100 ? 6.116 -0.996 18.253 1.00 91.31 100 LYS A O 1
ATOM 800 N N . LEU A 1 101 ? 4.765 -0.333 16.586 1.00 89.62 101 LEU A N 1
ATOM 801 C CA . LEU A 1 101 ? 3.709 -1.323 16.831 1.00 89.62 101 LEU A CA 1
ATOM 802 C C . LEU A 1 101 ? 4.171 -2.744 16.478 1.00 89.62 101 LEU A C 1
ATOM 804 O O . LEU A 1 101 ? 3.890 -3.690 17.212 1.00 89.62 101 LEU A O 1
ATOM 808 N N . LYS A 1 102 ? 4.958 -2.882 15.409 1.00 90.00 102 LYS A N 1
ATOM 809 C CA . LYS A 1 102 ? 5.578 -4.136 14.974 1.00 90.00 102 LYS A CA 1
ATOM 810 C C . LYS A 1 102 ? 6.538 -4.701 16.009 1.00 90.00 102 LYS A C 1
ATOM 812 O O . LYS A 1 102 ? 6.470 -5.890 16.304 1.00 90.00 102 LYS A O 1
ATOM 817 N N . LEU A 1 103 ? 7.370 -3.855 16.620 1.00 89.69 103 LEU A N 1
ATOM 818 C CA . LEU A 1 103 ? 8.247 -4.257 17.729 1.00 89.69 103 LEU A CA 1
ATOM 819 C C . LEU A 1 103 ? 7.470 -4.781 18.947 1.00 89.69 103 LEU A C 1
ATOM 821 O O . LEU A 1 103 ? 8.029 -5.499 19.770 1.00 89.69 103 LEU A O 1
ATOM 825 N N . GLN A 1 104 ? 6.188 -4.433 19.064 1.00 85.12 104 GLN A N 1
ATOM 826 C CA . GLN A 1 104 ? 5.288 -4.909 20.114 1.00 85.12 104 GLN A CA 1
ATOM 827 C C . GLN A 1 104 ? 4.449 -6.123 19.681 1.00 85.12 104 GLN A C 1
ATOM 829 O O . GLN A 1 104 ? 3.629 -6.598 20.459 1.00 85.12 104 GLN A O 1
ATOM 834 N N . GLY A 1 105 ? 4.658 -6.636 18.463 1.00 86.75 105 GLY A N 1
ATOM 835 C CA . GLY A 1 105 ? 3.959 -7.804 17.927 1.00 86.75 105 GLY A CA 1
ATOM 836 C C . GLY A 1 105 ? 2.601 -7.505 17.289 1.00 86.75 105 GLY A C 1
ATOM 837 O O . GLY A 1 105 ? 1.879 -8.442 16.955 1.00 86.75 105 GLY A O 1
ATOM 838 N N . TYR A 1 106 ? 2.236 -6.233 17.095 1.00 87.62 106 TYR A N 1
ATOM 839 C CA . TYR A 1 106 ? 0.930 -5.883 16.539 1.00 87.62 106 TYR A CA 1
ATOM 840 C C . TYR A 1 106 ? 0.911 -5.854 15.020 1.00 87.62 106 TYR A C 1
ATOM 842 O O . TYR A 1 106 ? 1.848 -5.404 14.358 1.00 87.62 106 TYR A O 1
ATOM 850 N N . ARG A 1 107 ? -0.230 -6.286 14.482 1.00 91.56 107 ARG A N 1
ATOM 851 C CA . ARG A 1 107 ? -0.581 -6.115 13.077 1.00 91.56 107 ARG A CA 1
ATOM 852 C C . ARG A 1 107 ? -1.040 -4.679 12.814 1.00 91.56 107 ARG A C 1
ATOM 854 O O . ARG A 1 107 ? -1.758 -4.115 13.642 1.00 91.56 107 ARG A O 1
ATOM 861 N N . THR A 1 108 ? -0.666 -4.124 11.666 1.00 94.25 108 THR A N 1
ATOM 862 C CA . THR A 1 108 ? -0.958 -2.740 11.261 1.00 94.25 108 THR A CA 1
ATOM 863 C C . THR A 1 108 ? -1.837 -2.690 10.010 1.00 94.25 108 THR A C 1
ATOM 865 O O . THR A 1 108 ? -1.632 -3.427 9.047 1.00 94.25 108 THR A O 1
ATOM 868 N N . GLU A 1 109 ? -2.829 -1.808 10.003 1.00 96.31 109 GLU A N 1
ATOM 869 C CA . GLU A 1 109 ? -3.757 -1.623 8.887 1.00 96.31 109 GLU A CA 1
ATOM 870 C C . GLU A 1 109 ? -3.853 -0.137 8.516 1.00 96.31 109 GLU A C 1
ATOM 872 O O . GLU A 1 109 ? -3.849 0.726 9.396 1.00 96.31 109 GLU A O 1
ATOM 877 N N . ALA A 1 110 ? -3.953 0.183 7.227 1.00 97.50 110 ALA A N 1
ATOM 878 C CA . ALA A 1 110 ? -4.101 1.556 6.741 1.00 97.50 110 ALA A CA 1
ATOM 879 C C . ALA A 1 110 ? -4.942 1.613 5.458 1.00 97.50 110 ALA A C 1
ATOM 881 O O . ALA A 1 110 ? -5.303 0.584 4.888 1.00 97.50 110 ALA A O 1
ATOM 882 N N . PHE A 1 111 ? -5.260 2.827 5.010 1.00 98.00 111 PHE A N 1
ATOM 883 C CA . PHE A 1 111 ? -6.167 3.072 3.894 1.00 98.00 111 PHE A CA 1
ATOM 884 C C . PHE A 1 111 ? -5.479 3.800 2.738 1.00 98.00 111 PHE A C 1
ATOM 886 O O . PHE A 1 111 ? -4.785 4.800 2.942 1.00 98.00 111 PHE A O 1
ATOM 893 N N . ILE A 1 112 ? -5.756 3.349 1.518 1.00 98.44 112 ILE A N 1
ATOM 894 C CA . ILE A 1 112 ? -5.610 4.144 0.291 1.00 98.44 112 ILE A CA 1
ATOM 895 C C . ILE A 1 112 ? -7.000 4.631 -0.150 1.00 98.44 112 ILE A C 1
ATOM 897 O O . ILE A 1 112 ? -8.005 4.003 0.206 1.00 98.44 112 ILE A O 1
ATOM 901 N N . PRO A 1 113 ? -7.109 5.737 -0.905 1.00 97.94 113 PRO A N 1
ATOM 902 C CA . PRO A 1 113 ? -8.409 6.204 -1.363 1.00 97.94 113 PRO A CA 1
ATOM 903 C C . PRO A 1 113 ? -8.944 5.279 -2.462 1.00 97.94 113 PRO A C 1
ATOM 905 O O . PRO A 1 113 ? -8.186 4.569 -3.126 1.00 97.94 113 PRO A O 1
ATOM 908 N N . GLY A 1 114 ? -10.256 5.297 -2.681 1.00 97.00 114 GLY A N 1
ATOM 909 C CA . GLY A 1 114 ? -10.825 4.741 -3.908 1.00 97.00 114 GLY A CA 1
ATOM 910 C C . GLY A 1 114 ? -10.827 5.763 -5.041 1.00 97.00 114 GLY A C 1
ATOM 911 O O . GLY A 1 114 ? -10.500 6.931 -4.854 1.00 97.00 114 GLY A O 1
ATOM 912 N N . ASN A 1 115 ? -11.207 5.326 -6.242 1.00 96.00 115 ASN A N 1
ATOM 913 C CA . ASN A 1 115 ? -11.212 6.180 -7.437 1.00 96.00 115 ASN A CA 1
ATOM 914 C C . ASN A 1 115 ? -12.474 6.046 -8.305 1.00 96.00 115 ASN A C 1
ATOM 916 O O . ASN A 1 115 ? -12.463 6.470 -9.460 1.00 96.00 115 ASN A O 1
ATOM 920 N N . LYS A 1 116 ? -13.559 5.455 -7.779 1.00 96.19 116 LYS A N 1
ATOM 921 C CA . LYS A 1 116 ? -14.836 5.331 -8.502 1.00 96.19 116 LYS A CA 1
ATOM 922 C C . LYS A 1 116 ? -16.015 5.909 -7.728 1.00 96.19 116 LYS A C 1
ATOM 924 O O . LYS A 1 116 ? -16.621 6.871 -8.190 1.00 96.19 116 LYS A O 1
ATOM 929 N N . VAL A 1 117 ? -16.343 5.353 -6.560 1.00 96.94 117 VAL A N 1
ATOM 930 C CA . VAL A 1 117 ? -17.437 5.860 -5.713 1.00 96.94 117 VAL A CA 1
ATOM 931 C C . VAL A 1 117 ? -16.845 6.411 -4.426 1.00 96.94 117 VAL A C 1
ATOM 933 O O . VAL A 1 117 ? -16.579 5.668 -3.485 1.00 96.94 117 VAL A O 1
ATOM 936 N N . LEU A 1 118 ? -16.630 7.727 -4.406 1.00 96.25 118 LEU A N 1
ATOM 937 C CA . LEU A 1 118 ? -16.051 8.420 -3.258 1.00 96.25 118 LEU A CA 1
ATOM 938 C C . LEU A 1 118 ? -17.090 8.637 -2.158 1.00 96.25 118 LEU A C 1
ATOM 940 O O . LEU A 1 118 ? -18.246 8.988 -2.433 1.00 96.25 118 LEU A O 1
ATOM 944 N N . ARG A 1 119 ? -16.675 8.452 -0.903 1.00 96.12 119 ARG A N 1
ATOM 945 C CA . ARG A 1 119 ? -17.572 8.587 0.247 1.00 96.12 119 ARG A CA 1
ATOM 946 C C . ARG A 1 119 ? -17.931 10.057 0.482 1.00 96.12 119 ARG A C 1
ATOM 948 O O . ARG A 1 119 ? -17.079 10.945 0.493 1.00 96.12 119 ARG A O 1
ATOM 955 N N . GLY A 1 120 ? -19.219 10.316 0.699 1.00 93.50 120 GLY A N 1
ATOM 956 C CA . GLY A 1 120 ? -19.704 11.630 1.117 1.00 93.50 120 GLY A CA 1
ATOM 957 C C . GLY A 1 120 ? -19.345 11.978 2.575 1.00 93.50 120 GLY A C 1
ATOM 958 O O . GLY A 1 120 ? -18.899 11.115 3.329 1.00 93.50 120 GLY A O 1
ATOM 959 N N . PRO A 1 121 ? -19.575 13.232 3.001 1.00 94.50 121 PRO A N 1
ATOM 960 C CA . PRO A 1 121 ? -20.144 14.315 2.196 1.00 94.50 121 PRO A CA 1
ATOM 961 C C . PRO A 1 121 ? -19.122 14.986 1.267 1.00 94.50 121 PRO A C 1
ATOM 963 O O . PRO A 1 121 ? -19.517 15.507 0.231 1.00 94.50 121 PRO A O 1
ATOM 966 N N . LEU A 1 122 ? -17.829 14.937 1.604 1.00 95.12 122 LEU A N 1
ATOM 967 C CA . LEU A 1 122 ? -16.785 15.692 0.901 1.00 95.12 122 LEU A CA 1
ATOM 968 C C . LEU A 1 122 ? -16.420 15.104 -0.465 1.00 95.12 122 LEU A C 1
ATOM 970 O O . LEU A 1 122 ? -16.177 15.860 -1.397 1.00 95.12 122 LEU A O 1
ATOM 974 N N . LYS A 1 123 ? -16.416 13.769 -0.603 1.00 95.69 123 LYS A N 1
ATOM 975 C CA . LYS A 1 123 ? -15.965 13.074 -1.823 1.00 95.69 123 LYS A CA 1
ATOM 976 C C . LYS A 1 123 ? -14.538 13.464 -2.246 1.00 95.69 123 LYS A C 1
ATOM 978 O O . LYS A 1 123 ? -14.239 13.528 -3.431 1.00 95.69 123 LYS A O 1
ATOM 983 N N . GLU A 1 124 ? -13.659 13.687 -1.271 1.00 96.00 124 GLU A N 1
ATOM 984 C CA . GLU A 1 124 ? -12.246 14.064 -1.470 1.00 96.00 124 GLU A CA 1
ATOM 985 C C . GLU A 1 124 ? -11.279 12.880 -1.257 1.00 96.00 124 GLU A C 1
ATOM 987 O O . GLU A 1 124 ? -10.082 13.068 -1.032 1.00 96.00 124 GLU A O 1
ATOM 992 N N . GLY A 1 125 ? -11.805 11.651 -1.300 1.00 96.69 125 GLY A N 1
ATOM 993 C CA . GLY A 1 125 ? -11.067 10.416 -1.044 1.00 96.69 125 GLY A CA 1
ATOM 994 C C . GLY A 1 125 ? -10.767 10.174 0.439 1.00 96.69 125 GLY A C 1
ATOM 995 O O . GLY A 1 125 ? -10.702 11.101 1.251 1.00 96.69 125 GLY A O 1
ATOM 996 N N . LEU A 1 126 ? -10.563 8.907 0.794 1.00 97.75 126 LEU A N 1
ATOM 997 C CA . LEU A 1 126 ? -10.306 8.466 2.168 1.00 97.75 126 LEU A CA 1
ATOM 998 C C . LEU A 1 126 ? -8.922 7.804 2.350 1.00 97.75 126 LEU A C 1
ATOM 1000 O O . LEU A 1 126 ? -8.850 6.624 2.696 1.00 97.75 126 LEU A O 1
ATOM 1004 N N . PRO A 1 127 ? -7.805 8.530 2.156 1.00 98.31 127 PRO A N 1
ATOM 1005 C CA . PRO A 1 127 ? -6.471 7.992 2.399 1.00 98.31 127 PRO A CA 1
ATOM 1006 C C . PRO A 1 127 ? -6.060 8.101 3.877 1.00 98.31 127 PRO A C 1
ATOM 1008 O O . PRO A 1 127 ? -6.510 8.996 4.596 1.00 98.31 127 PRO A O 1
ATOM 1011 N N . THR A 1 128 ? -5.127 7.253 4.312 1.00 98.31 128 THR A N 1
ATOM 1012 C CA . THR A 1 128 ? -4.341 7.455 5.543 1.00 98.31 128 THR A CA 1
ATOM 1013 C C . THR A 1 128 ? -3.196 8.447 5.317 1.00 98.31 128 THR A C 1
ATOM 1015 O O . THR A 1 128 ? -2.967 9.327 6.150 1.00 98.31 128 THR A O 1
ATOM 1018 N N . VAL A 1 129 ? -2.476 8.318 4.198 1.00 98.44 129 VAL A N 1
ATOM 1019 C CA . VAL A 1 129 ? -1.343 9.185 3.840 1.00 98.44 129 VAL A CA 1
ATOM 1020 C C . VAL A 1 129 ? -1.814 10.291 2.905 1.00 98.44 129 VAL A C 1
ATOM 1022 O O . VAL A 1 129 ? -2.388 10.022 1.855 1.00 98.44 129 VAL A O 1
ATOM 1025 N N . GLU A 1 130 ? -1.543 11.548 3.247 1.00 98.50 130 GLU A N 1
ATOM 1026 C CA . GLU A 1 130 ? -2.071 12.688 2.486 1.00 98.50 130 GLU A CA 1
ATOM 1027 C C . GLU A 1 130 ? -1.582 12.707 1.029 1.00 98.50 130 GLU A C 1
ATOM 1029 O O . GLU A 1 130 ? -2.361 12.985 0.120 1.00 98.50 130 GLU A O 1
ATOM 1034 N N . ALA A 1 131 ? -0.320 12.334 0.789 1.00 97.94 131 ALA A N 1
ATOM 1035 C CA . ALA A 1 131 ? 0.248 12.248 -0.558 1.00 97.94 131 ALA A CA 1
ATOM 1036 C C . ALA A 1 131 ? -0.492 11.242 -1.465 1.00 97.94 131 ALA A C 1
ATOM 1038 O O . ALA A 1 131 ? -0.463 11.386 -2.685 1.00 97.94 131 ALA A O 1
ATOM 1039 N N . HIS A 1 132 ? -1.206 10.264 -0.891 1.00 98.31 132 HIS A N 1
ATOM 1040 C CA . HIS A 1 132 ? -1.979 9.277 -1.652 1.00 98.31 132 HIS A CA 1
ATOM 1041 C C . HIS A 1 132 ? -3.310 9.818 -2.168 1.00 98.31 132 HIS A C 1
ATOM 1043 O O . HIS A 1 132 ? -3.867 9.231 -3.088 1.00 98.31 132 HIS A O 1
ATOM 1049 N N . ARG A 1 133 ? -3.820 10.937 -1.635 1.00 96.81 133 ARG A N 1
ATOM 1050 C CA . ARG A 1 133 ? -5.139 11.486 -2.003 1.00 96.81 133 ARG A CA 1
ATOM 1051 C C . ARG A 1 133 ? -5.295 11.727 -3.502 1.00 96.81 133 ARG A C 1
ATOM 1053 O O . ARG A 1 133 ? -6.326 11.406 -4.078 1.00 96.81 133 ARG A O 1
ATOM 1060 N N . ASN A 1 134 ? -4.257 12.295 -4.109 1.00 88.94 134 ASN A N 1
ATOM 1061 C CA . ASN A 1 134 ? -4.224 12.655 -5.526 1.00 88.94 134 ASN A CA 1
ATOM 1062 C C . ASN A 1 134 ? -3.317 11.721 -6.337 1.00 88.94 134 ASN A C 1
ATOM 1064 O O . ASN A 1 134 ? -2.975 12.032 -7.481 1.00 88.94 134 ASN A O 1
ATOM 1068 N N . GLN A 1 135 ? -2.895 10.600 -5.746 1.00 92.25 135 GLN A N 1
ATOM 1069 C CA . GLN A 1 135 ? -2.072 9.624 -6.436 1.00 92.25 135 GLN A CA 1
ATOM 1070 C C . GLN A 1 135 ? -2.918 8.933 -7.511 1.00 92.25 135 GLN A C 1
ATOM 1072 O O . GLN A 1 135 ? -3.956 8.340 -7.224 1.00 92.25 135 GLN A O 1
ATOM 1077 N N . LYS A 1 136 ? -2.472 9.023 -8.766 1.00 89.75 136 LYS A N 1
ATOM 1078 C CA . LYS A 1 136 ? -3.164 8.400 -9.904 1.00 89.75 136 LYS A CA 1
ATOM 1079 C C . LYS A 1 136 ? -2.970 6.888 -9.908 1.00 89.75 136 LYS A C 1
ATOM 1081 O O . LYS A 1 136 ? -3.872 6.161 -10.322 1.00 89.75 136 LYS A O 1
ATOM 1086 N N . ASP A 1 137 ? -1.811 6.436 -9.438 1.00 93.75 137 ASP A N 1
ATOM 1087 C CA . ASP A 1 137 ? -1.478 5.024 -9.333 1.00 93.75 137 ASP A CA 1
ATOM 1088 C C . ASP A 1 137 ? -1.722 4.493 -7.911 1.00 93.75 137 ASP A C 1
ATOM 1090 O O . ASP A 1 137 ? -0.884 4.595 -7.012 1.00 93.75 137 ASP A O 1
ATOM 1094 N N . LEU A 1 138 ? -2.903 3.911 -7.697 1.00 96.25 138 LEU A N 1
ATOM 1095 C CA . LEU A 1 138 ? -3.259 3.324 -6.405 1.00 96.25 138 LEU A CA 1
ATOM 1096 C C . LEU A 1 138 ? -2.433 2.073 -6.056 1.00 96.25 138 LEU A C 1
ATOM 1098 O O . LEU A 1 138 ? -2.331 1.749 -4.872 1.00 96.25 138 LEU A O 1
ATOM 1102 N N . LEU A 1 139 ? -1.828 1.394 -7.041 1.00 96.88 139 LEU A N 1
ATOM 1103 C CA . LEU A 1 139 ? -0.903 0.292 -6.769 1.00 96.88 139 LEU A CA 1
ATOM 1104 C C . LEU A 1 139 ? 0.352 0.838 -6.083 1.00 96.88 139 LEU A C 1
ATOM 1106 O O . LEU A 1 139 ? 0.763 0.296 -5.060 1.00 96.88 139 LEU A O 1
ATOM 1110 N N . LEU A 1 140 ? 0.902 1.953 -6.575 1.00 96.00 140 LEU A N 1
ATOM 1111 C CA . LEU A 1 140 ? 2.031 2.625 -5.929 1.00 96.00 140 LEU A CA 1
ATOM 1112 C C . LEU A 1 140 ? 1.696 3.037 -4.488 1.00 96.00 140 LEU A C 1
ATOM 1114 O O . LEU A 1 140 ? 2.464 2.734 -3.581 1.00 96.00 140 LEU A O 1
ATOM 1118 N N . ALA A 1 141 ? 0.530 3.648 -4.250 1.00 97.69 141 ALA A N 1
ATOM 1119 C CA . ALA A 1 141 ? 0.104 4.023 -2.895 1.00 97.69 141 ALA A CA 1
ATOM 1120 C C . ALA A 1 141 ? 0.032 2.810 -1.943 1.00 97.69 141 ALA A C 1
ATOM 1122 O O . ALA A 1 141 ? 0.465 2.883 -0.790 1.00 97.69 141 ALA A O 1
ATOM 1123 N N . MET A 1 142 ? -0.481 1.674 -2.428 1.00 97.56 142 MET A N 1
ATOM 1124 C CA . MET A 1 142 ? -0.513 0.427 -1.662 1.00 97.56 142 MET A CA 1
ATOM 1125 C C . MET A 1 142 ? 0.900 -0.101 -1.374 1.00 97.56 142 MET A C 1
ATOM 1127 O O . MET A 1 142 ? 1.181 -0.490 -0.240 1.00 97.56 142 MET A O 1
ATOM 1131 N N . LEU A 1 143 ? 1.786 -0.112 -2.376 1.00 96.50 143 LEU A N 1
ATOM 1132 C CA . LEU A 1 143 ? 3.169 -0.575 -2.230 1.00 96.50 143 LEU A CA 1
ATOM 1133 C C . LEU A 1 143 ? 3.967 0.313 -1.267 1.00 96.50 143 LEU A C 1
ATOM 1135 O O . LEU A 1 143 ? 4.717 -0.209 -0.450 1.00 96.50 143 LEU A O 1
ATOM 1139 N N . GLU A 1 144 ? 3.756 1.630 -1.288 1.00 97.88 144 GLU A N 1
ATOM 1140 C CA . GLU A 1 144 ? 4.354 2.560 -0.324 1.00 97.88 144 GLU A CA 1
ATOM 1141 C C . GLU A 1 144 ? 3.900 2.271 1.114 1.00 97.88 144 GLU A C 1
ATOM 1143 O O . GLU A 1 144 ? 4.716 2.310 2.034 1.00 97.88 144 GLU A O 1
ATOM 1148 N N . LEU A 1 145 ? 2.618 1.946 1.336 1.00 98.38 145 LEU A N 1
ATOM 1149 C CA . LEU A 1 145 ? 2.140 1.533 2.663 1.00 98.38 145 LEU A CA 1
ATOM 1150 C C . LEU A 1 145 ? 2.741 0.199 3.106 1.00 98.38 145 LEU A C 1
ATOM 1152 O O . LEU A 1 145 ? 3.095 0.060 4.280 1.00 98.38 145 LEU A O 1
ATOM 1156 N N . ALA A 1 146 ? 2.847 -0.766 2.190 1.00 96.56 146 ALA A N 1
ATOM 1157 C CA . ALA A 1 146 ? 3.474 -2.056 2.461 1.00 96.56 146 ALA A CA 1
ATOM 1158 C C . ALA A 1 146 ? 4.948 -1.874 2.854 1.00 96.56 146 ALA A C 1
ATOM 1160 O O . ALA A 1 146 ? 5.380 -2.395 3.882 1.00 96.56 146 ALA A O 1
ATOM 1161 N N . ASP A 1 147 ? 5.689 -1.053 2.103 1.00 97.12 147 ASP A N 1
ATOM 1162 C CA . ASP A 1 147 ? 7.068 -0.679 2.420 1.00 97.12 147 ASP A CA 1
ATOM 1163 C C . ASP A 1 147 ? 7.159 0.058 3.766 1.00 97.12 147 ASP A C 1
ATOM 1165 O O . ASP A 1 147 ? 8.068 -0.189 4.555 1.00 97.12 147 ASP A O 1
ATOM 1169 N N . ALA A 1 148 ? 6.163 0.882 4.108 1.00 98.00 148 ALA A N 1
ATOM 1170 C CA . ALA A 1 148 ? 5.999 1.504 5.424 1.00 98.00 148 ALA A CA 1
ATOM 1171 C C . ALA A 1 148 ? 5.499 0.543 6.525 1.00 98.00 148 ALA A C 1
ATOM 1173 O O . ALA A 1 148 ? 4.946 0.993 7.531 1.00 98.00 148 ALA A O 1
ATOM 1174 N N . SER A 1 149 ? 5.706 -0.770 6.375 1.00 96.81 149 SER A N 1
ATOM 1175 C CA . SER A 1 149 ? 5.369 -1.808 7.362 1.00 96.81 149 SER A CA 1
ATOM 1176 C C . SER A 1 149 ? 3.874 -1.915 7.699 1.00 96.81 149 SER A C 1
ATOM 1178 O O . SER A 1 149 ? 3.516 -2.232 8.836 1.00 96.81 149 SER A O 1
ATOM 1180 N N . THR A 1 150 ? 2.994 -1.652 6.729 1.00 97.56 150 THR A N 1
ATOM 1181 C CA . THR A 1 150 ? 1.545 -1.895 6.850 1.00 97.56 150 THR A CA 1
ATOM 1182 C C . THR A 1 150 ? 1.204 -3.324 6.413 1.00 97.56 150 THR A C 1
ATOM 1184 O O . THR A 1 150 ? 1.512 -3.705 5.288 1.00 97.56 150 THR A O 1
ATOM 1187 N N . ASP A 1 151 ? 0.526 -4.109 7.257 1.00 95.56 151 ASP A N 1
ATOM 1188 C CA . ASP A 1 151 ? 0.143 -5.499 6.935 1.00 95.56 151 ASP A CA 1
ATOM 1189 C C . ASP A 1 151 ? -1.114 -5.635 6.081 1.00 95.56 151 ASP A C 1
ATOM 1191 O O . ASP A 1 151 ? -1.291 -6.631 5.377 1.00 95.56 151 ASP A O 1
ATOM 1195 N N . VAL A 1 152 ? -2.055 -4.705 6.235 1.00 95.25 152 VAL A N 1
ATOM 1196 C CA . VAL A 1 152 ? -3.319 -4.704 5.494 1.00 95.25 152 VAL A CA 1
ATOM 1197 C C . VAL A 1 152 ? -3.574 -3.317 4.954 1.00 95.25 152 VAL A C 1
ATOM 1199 O O . VAL A 1 152 ? -3.652 -2.348 5.707 1.00 95.25 152 VAL A O 1
ATOM 1202 N N . VAL A 1 153 ? -3.762 -3.240 3.644 1.00 96.50 153 VAL A N 1
ATOM 1203 C CA . VAL A 1 153 ? -4.192 -2.018 2.978 1.00 96.50 153 VAL A CA 1
ATOM 1204 C C . VAL A 1 153 ? -5.653 -2.175 2.577 1.00 96.50 153 VAL A C 1
ATOM 1206 O O . VAL A 1 153 ? -6.007 -3.086 1.828 1.00 96.50 153 VAL A O 1
ATOM 1209 N N . TYR A 1 154 ? -6.502 -1.289 3.086 1.00 96.19 154 TYR A N 1
ATOM 1210 C CA . TYR A 1 154 ? -7.906 -1.183 2.706 1.00 96.19 154 TYR A CA 1
ATOM 1211 C C . TYR A 1 154 ? -8.110 -0.076 1.669 1.00 96.19 154 TYR A C 1
ATOM 1213 O O . TYR A 1 154 ? -7.380 0.915 1.640 1.00 96.19 154 TYR A O 1
ATOM 1221 N N . ILE A 1 155 ? -9.162 -0.212 0.862 1.00 97.44 155 ILE A N 1
ATOM 1222 C CA . ILE A 1 155 ? -9.745 0.925 0.146 1.00 97.44 155 ILE A CA 1
ATOM 1223 C C . ILE A 1 155 ? -10.652 1.664 1.133 1.00 97.44 155 ILE A C 1
ATOM 1225 O O . ILE A 1 155 ? -11.543 1.051 1.720 1.00 97.44 155 ILE A O 1
ATOM 1229 N N . GLY A 1 156 ? -10.421 2.960 1.338 1.00 96.50 156 GLY A N 1
ATOM 1230 C CA . GLY A 1 156 ? -11.237 3.767 2.249 1.00 96.50 156 GLY A CA 1
ATOM 1231 C C . GLY A 1 156 ? -12.603 4.151 1.674 1.00 96.50 156 GLY A C 1
ATOM 1232 O O . GLY A 1 156 ? -13.591 4.219 2.404 1.00 96.50 156 GLY A O 1
ATOM 1233 N N . ASP A 1 157 ? -12.673 4.406 0.368 1.00 97.25 157 ASP A N 1
ATOM 1234 C CA . ASP A 1 157 ? -13.914 4.759 -0.325 1.00 97.25 157 ASP A CA 1
ATOM 1235 C C . ASP A 1 157 ? -14.736 3.527 -0.737 1.00 97.25 157 ASP A C 1
ATOM 1237 O O . ASP A 1 157 ? -14.277 2.390 -0.676 1.00 97.25 157 ASP A O 1
ATOM 1241 N N . ALA A 1 158 ? -15.978 3.755 -1.171 1.00 95.81 158 ALA A N 1
ATOM 1242 C CA . ALA A 1 158 ? -16.948 2.683 -1.384 1.00 95.81 158 ALA A CA 1
ATOM 1243 C C . ALA A 1 158 ? -16.637 1.781 -2.591 1.00 95.81 158 ALA A C 1
ATOM 1245 O O . ALA A 1 158 ? -17.056 0.627 -2.600 1.00 95.81 158 ALA A O 1
ATOM 1246 N N . ASP A 1 159 ? -15.955 2.295 -3.621 1.00 95.56 159 ASP A N 1
ATOM 1247 C CA . ASP A 1 159 ? -15.622 1.507 -4.813 1.00 95.56 159 ASP A CA 1
ATOM 1248 C C . ASP A 1 159 ? -14.400 2.060 -5.563 1.00 95.56 159 ASP A C 1
ATOM 1250 O O . ASP A 1 159 ? -14.048 3.245 -5.478 1.00 95.56 159 ASP A O 1
ATOM 1254 N N . VAL A 1 160 ? -13.815 1.194 -6.384 1.00 96.88 160 VAL A N 1
ATOM 1255 C CA . VAL A 1 160 ? -12.686 1.463 -7.274 1.00 96.88 160 VAL A CA 1
ATOM 1256 C C . VAL A 1 160 ? -13.012 1.078 -8.715 1.00 96.88 160 VAL A C 1
ATOM 1258 O O . VAL A 1 160 ? -13.976 0.372 -9.016 1.00 96.88 160 VAL A O 1
ATOM 1261 N N . THR A 1 161 ? -12.229 1.588 -9.657 1.00 97.19 161 THR A N 1
ATOM 1262 C CA . THR A 1 161 ? -12.408 1.291 -11.080 1.00 97.19 161 THR A CA 1
ATOM 1263 C C . THR A 1 161 ? -12.008 -0.152 -11.412 1.00 97.19 161 THR A C 1
ATOM 1265 O O . THR A 1 161 ? -11.269 -0.806 -10.678 1.00 97.19 161 THR A O 1
ATOM 1268 N N . ALA A 1 162 ? -12.482 -0.676 -12.547 1.00 97.00 162 ALA A N 1
ATOM 1269 C CA . ALA A 1 162 ? -12.149 -2.035 -12.987 1.00 97.00 162 ALA A CA 1
ATOM 1270 C C . ALA A 1 162 ? -10.630 -2.295 -13.145 1.00 97.00 162 ALA A C 1
ATOM 1272 O O . ALA A 1 162 ? -10.189 -3.375 -12.750 1.00 97.00 162 ALA A O 1
ATOM 1273 N N . PRO A 1 163 ? -9.805 -1.343 -13.639 1.00 95.25 163 PRO A N 1
ATOM 1274 C CA . PRO A 1 163 ? -8.350 -1.500 -13.632 1.00 95.25 163 PRO A CA 1
ATOM 1275 C C . PRO A 1 163 ? -7.764 -1.702 -12.231 1.00 95.25 163 PRO A C 1
ATOM 1277 O O . PRO A 1 163 ? -6.827 -2.479 -12.076 1.00 95.25 163 PRO A O 1
ATOM 1280 N N . VAL A 1 164 ? -8.343 -1.060 -11.208 1.00 95.94 164 VAL A N 1
ATOM 1281 C CA . VAL A 1 164 ? -7.903 -1.232 -9.818 1.00 95.94 164 VAL A CA 1
ATOM 1282 C C . VAL A 1 164 ? -8.244 -2.617 -9.296 1.00 95.94 164 VAL A C 1
ATOM 1284 O O . VAL A 1 164 ? -7.374 -3.321 -8.789 1.00 95.94 164 VAL A O 1
ATOM 1287 N N . TRP A 1 165 ? -9.482 -3.062 -9.514 1.00 96.25 165 TRP A N 1
ATOM 1288 C CA . TRP A 1 165 ? -9.886 -4.430 -9.189 1.00 96.25 165 TRP A CA 1
ATOM 1289 C C . TRP A 1 165 ? -8.997 -5.482 -9.863 1.00 96.25 165 TRP A C 1
ATOM 1291 O O . TRP A 1 165 ? -8.684 -6.506 -9.251 1.00 96.25 165 TRP A O 1
ATOM 1301 N N . LYS A 1 166 ? -8.568 -5.225 -11.106 1.00 95.69 166 LYS A N 1
ATOM 1302 C CA . LYS A 1 166 ? -7.657 -6.105 -11.841 1.00 95.69 166 LYS A CA 1
ATOM 1303 C C . LYS A 1 166 ? -6.298 -6.207 -11.145 1.00 95.69 166 LYS A C 1
ATOM 1305 O O . LYS A 1 166 ? -5.925 -7.314 -10.769 1.00 95.69 166 LYS A O 1
ATOM 1310 N N . TRP A 1 167 ? -5.600 -5.092 -10.904 1.00 95.12 167 TRP A N 1
ATOM 1311 C CA . TRP A 1 167 ? -4.275 -5.178 -10.280 1.00 95.12 167 TRP A CA 1
ATOM 1312 C C . TRP A 1 167 ? -4.344 -5.717 -8.848 1.00 95.12 167 TRP A C 1
ATOM 1314 O O . TRP A 1 167 ? -3.453 -6.452 -8.437 1.00 95.12 167 TRP A O 1
ATOM 1324 N N . MET A 1 168 ? -5.416 -5.441 -8.092 1.00 95.12 168 MET A N 1
ATOM 1325 C CA . MET A 1 168 ? -5.592 -6.011 -6.748 1.00 95.12 168 MET A CA 1
ATOM 1326 C C . MET A 1 168 ? -5.678 -7.542 -6.789 1.00 95.12 168 MET A C 1
ATOM 1328 O O . MET A 1 168 ? -5.147 -8.222 -5.908 1.00 95.12 168 MET A O 1
ATOM 1332 N N . LYS A 1 169 ? -6.333 -8.101 -7.815 1.00 95.62 169 LYS A N 1
ATOM 1333 C CA . LYS A 1 169 ? -6.376 -9.551 -8.047 1.00 95.62 169 LYS A CA 1
ATOM 1334 C C . LYS A 1 169 ? -4.991 -10.101 -8.395 1.00 95.62 169 LYS A C 1
ATOM 1336 O O . LYS A 1 169 ? -4.632 -11.165 -7.887 1.00 95.62 169 LYS A O 1
ATOM 1341 N N . ASP A 1 170 ? -4.236 -9.389 -9.226 1.00 94.69 170 ASP A N 1
ATOM 1342 C CA . ASP A 1 170 ? -2.885 -9.784 -9.632 1.00 94.69 170 ASP A CA 1
ATOM 1343 C C . ASP A 1 170 ? -1.942 -9.807 -8.414 1.00 94.69 170 ASP A C 1
ATOM 1345 O O . ASP A 1 170 ? -1.335 -10.840 -8.132 1.00 94.69 170 ASP A O 1
ATOM 1349 N N . VAL A 1 171 ? -1.949 -8.748 -7.593 1.00 94.44 171 VAL A N 1
ATOM 1350 C CA . VAL A 1 171 ? -1.170 -8.656 -6.340 1.00 94.44 171 VAL A CA 1
ATOM 1351 C C . VAL A 1 171 ? -1.548 -9.756 -5.362 1.00 94.44 171 VAL A C 1
ATOM 1353 O O . VAL A 1 171 ? -0.673 -10.426 -4.817 1.00 94.44 171 VAL A O 1
ATOM 1356 N N . LYS A 1 172 ? -2.848 -10.007 -5.171 1.00 92.88 172 LYS A N 1
ATOM 1357 C CA . LYS A 1 172 ? -3.318 -11.114 -4.324 1.00 92.88 172 LYS A CA 1
ATOM 1358 C C . LYS A 1 172 ? -2.807 -12.476 -4.808 1.00 92.88 172 LYS A C 1
ATOM 1360 O O . LYS A 1 172 ? -2.657 -13.388 -3.999 1.00 92.88 172 LYS A O 1
ATOM 1365 N N . SER A 1 173 ? -2.561 -12.613 -6.107 1.00 94.31 173 SER A N 1
ATOM 1366 C CA . SER A 1 173 ? -2.035 -13.833 -6.724 1.00 94.31 173 SER A CA 1
ATOM 1367 C C . SER A 1 173 ? -0.500 -13.889 -6.726 1.00 94.31 173 SER A C 1
ATOM 1369 O O . SER A 1 173 ? 0.058 -14.849 -7.246 1.00 94.31 173 SER A O 1
ATOM 1371 N N . GLY A 1 174 ? 0.174 -12.899 -6.128 1.00 92.19 174 GLY A N 1
ATOM 1372 C CA . GLY A 1 174 ? 1.632 -12.826 -6.030 1.00 92.19 174 GLY A CA 1
ATOM 1373 C C . GLY A 1 174 ? 2.313 -12.039 -7.153 1.00 92.19 174 GLY A C 1
ATOM 1374 O O . GLY A 1 174 ? 3.526 -12.147 -7.296 1.00 92.19 174 GLY A O 1
ATOM 1375 N N . PHE A 1 175 ? 1.569 -11.253 -7.940 1.00 93.44 175 PHE A N 1
ATOM 1376 C CA . PHE A 1 175 ? 2.099 -10.527 -9.100 1.00 93.44 175 PHE A CA 1
ATOM 1377 C C . PHE A 1 175 ? 1.984 -9.013 -8.948 1.00 93.44 175 PHE A C 1
ATOM 1379 O O . PHE A 1 175 ? 0.937 -8.494 -8.576 1.00 93.44 175 PHE A O 1
ATOM 1386 N N . VAL A 1 176 ? 3.032 -8.280 -9.318 1.00 92.81 176 VAL A N 1
ATOM 1387 C CA . VAL A 1 176 ? 2.981 -6.817 -9.425 1.00 92.81 176 VAL A CA 1
ATOM 1388 C C . VAL A 1 176 ? 2.843 -6.455 -10.904 1.00 92.81 176 VAL A C 1
ATOM 1390 O O . VAL A 1 176 ? 3.798 -6.653 -11.656 1.00 92.81 176 VAL A O 1
ATOM 1393 N N . PRO A 1 177 ? 1.677 -5.965 -11.362 1.00 92.50 177 PRO A N 1
ATOM 1394 C CA . PRO A 1 177 ? 1.525 -5.569 -12.752 1.00 92.50 177 PRO A CA 1
ATOM 1395 C C . PRO A 1 177 ? 2.271 -4.259 -13.004 1.00 92.50 177 PRO A C 1
ATOM 1397 O O . PRO A 1 177 ? 2.072 -3.273 -12.297 1.00 92.50 177 PRO A O 1
ATOM 1400 N N . LEU A 1 178 ? 3.098 -4.249 -14.045 1.00 90.19 178 LEU A N 1
ATOM 1401 C CA . LEU A 1 178 ? 3.792 -3.060 -14.525 1.00 90.19 178 LEU A CA 1
ATOM 1402 C C . LEU A 1 178 ? 3.203 -2.659 -15.873 1.00 90.19 178 LEU A C 1
ATOM 1404 O O . LEU A 1 178 ? 3.053 -3.489 -16.771 1.00 90.19 178 LEU A O 1
ATOM 1408 N N . HIS A 1 179 ? 2.853 -1.384 -16.014 1.00 89.19 179 HIS A N 1
ATOM 1409 C CA . HIS A 1 179 ? 2.547 -0.836 -17.326 1.00 89.19 179 HIS A CA 1
ATOM 1410 C C . HIS A 1 179 ? 3.862 -0.616 -18.076 1.00 89.19 179 HIS A C 1
ATOM 1412 O O . HIS A 1 179 ? 4.761 0.039 -17.554 1.00 89.19 179 HIS A O 1
ATOM 1418 N N . ALA A 1 180 ? 3.969 -1.180 -19.275 1.00 92.38 180 ALA A N 1
ATOM 1419 C CA . ALA A 1 180 ? 5.171 -1.117 -20.088 1.00 92.38 180 ALA A CA 1
ATOM 1420 C C . ALA A 1 180 ? 4.813 -0.784 -21.536 1.00 92.38 180 ALA A C 1
ATOM 1422 O O . ALA A 1 180 ? 3.884 -1.363 -22.107 1.00 92.38 180 ALA A O 1
ATOM 1423 N N . GLU A 1 181 ? 5.595 0.101 -22.138 1.00 93.38 181 GLU A N 1
ATOM 1424 C CA . GLU A 1 181 ? 5.573 0.391 -23.568 1.00 93.38 181 GLU A CA 1
ATOM 1425 C C . GLU A 1 181 ? 6.870 -0.153 -24.166 1.00 93.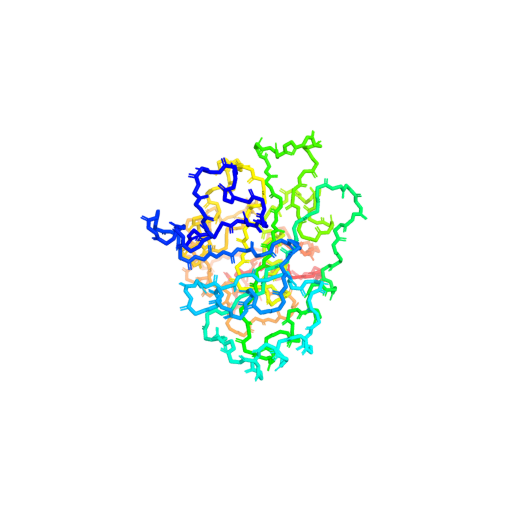38 181 GLU A C 1
ATOM 1427 O O . GLU A 1 181 ? 7.957 0.333 -23.863 1.00 93.38 181 GLU A O 1
ATOM 1432 N N . LEU A 1 182 ? 6.759 -1.217 -24.960 1.00 90.75 182 LEU A N 1
ATOM 1433 C CA . LEU A 1 182 ? 7.907 -1.887 -25.555 1.00 90.75 182 LEU A CA 1
ATOM 1434 C C . LEU A 1 182 ? 8.084 -1.430 -27.001 1.00 90.75 182 LEU A C 1
ATOM 1436 O O . LEU A 1 182 ? 7.169 -1.546 -27.816 1.00 90.75 182 LEU A O 1
ATOM 1440 N N . TYR A 1 183 ? 9.278 -0.928 -27.312 1.00 85.94 183 TYR A N 1
ATOM 1441 C CA . TYR A 1 183 ? 9.668 -0.571 -28.676 1.00 85.94 183 TYR A CA 1
ATOM 1442 C C . TYR A 1 183 ? 9.901 -1.819 -29.545 1.00 85.94 183 TYR A C 1
ATOM 1444 O O . TYR A 1 183 ? 9.482 -1.873 -30.700 1.00 85.94 183 TYR A O 1
ATOM 1452 N N . SER A 1 184 ? 10.533 -2.838 -28.964 1.00 84.75 184 SER A N 1
ATOM 1453 C CA . SER A 1 184 ? 10.811 -4.145 -29.559 1.00 84.75 184 SER A CA 1
ATOM 1454 C C . SER A 1 184 ? 10.521 -5.249 -28.533 1.00 84.75 184 SER A C 1
ATOM 1456 O O . SER A 1 184 ? 10.240 -4.966 -27.370 1.00 84.75 184 SER A O 1
ATOM 1458 N N . HIS A 1 185 ? 10.549 -6.512 -28.960 1.00 86.31 185 HIS A N 1
ATOM 1459 C CA . HIS A 1 185 ? 10.321 -7.677 -28.092 1.00 86.31 185 HIS A CA 1
ATOM 1460 C C . HIS A 1 185 ? 8.927 -7.761 -27.421 1.00 86.31 185 HIS A C 1
ATOM 1462 O O . HIS A 1 185 ? 8.827 -7.931 -26.199 1.00 86.31 185 HIS A O 1
ATOM 1468 N N . PRO A 1 186 ? 7.811 -7.675 -28.182 1.00 89.50 186 PRO A N 1
ATOM 1469 C CA . PRO A 1 186 ? 6.455 -7.754 -27.624 1.00 89.50 186 PRO A CA 1
ATOM 1470 C C . PRO A 1 186 ? 6.150 -9.089 -26.921 1.00 89.50 186 PRO A C 1
ATOM 1472 O O . PRO A 1 186 ? 5.215 -9.166 -26.124 1.00 89.50 186 PRO A O 1
ATOM 1475 N N . GLU A 1 187 ? 6.927 -10.143 -27.172 1.00 87.00 187 GLU A N 1
ATOM 1476 C CA . GLU A 1 187 ? 6.850 -11.412 -26.450 1.00 87.00 187 GLU A CA 1
ATOM 1477 C C . GLU A 1 187 ? 7.018 -11.248 -24.931 1.00 87.00 187 GLU A C 1
ATOM 1479 O O . GLU A 1 187 ? 6.417 -12.013 -24.174 1.00 87.00 187 GLU A O 1
ATOM 1484 N N . LEU A 1 188 ? 7.737 -10.215 -24.469 1.00 88.69 188 LEU A N 1
ATOM 1485 C CA . LEU A 1 188 ? 7.921 -9.930 -23.043 1.00 88.69 188 LEU A CA 1
ATOM 1486 C C . LEU A 1 188 ? 6.596 -9.635 -22.322 1.00 88.69 188 LEU A C 1
ATOM 1488 O O . LEU A 1 188 ? 6.486 -9.927 -21.133 1.00 88.69 188 LEU A O 1
ATOM 1492 N N . TYR A 1 189 ? 5.565 -9.143 -23.025 1.00 89.56 189 TYR A N 1
ATOM 1493 C CA . TYR A 1 189 ? 4.229 -8.936 -22.446 1.00 89.56 189 TYR A CA 1
ATOM 1494 C C . TYR A 1 189 ? 3.552 -10.233 -21.995 1.00 89.56 189 TYR A C 1
ATOM 1496 O O . TYR A 1 189 ? 2.682 -10.208 -21.126 1.00 89.56 189 TYR A O 1
ATOM 1504 N N . SER A 1 190 ? 3.907 -11.358 -22.617 1.00 86.12 190 SER A N 1
ATOM 1505 C CA . SER A 1 190 ? 3.258 -12.653 -22.387 1.00 86.12 190 SER A CA 1
ATOM 1506 C C . SER A 1 190 ? 4.033 -13.541 -21.416 1.00 86.12 190 SER A C 1
ATOM 1508 O O . SER A 1 190 ? 3.641 -14.686 -21.192 1.00 86.12 190 SER A O 1
ATOM 1510 N N . VAL A 1 191 ? 5.126 -13.032 -20.843 1.00 88.19 191 VAL A N 1
ATOM 1511 C CA . VAL A 1 191 ? 6.010 -13.795 -19.965 1.00 88.19 191 VAL A CA 1
ATOM 1512 C C . VAL A 1 191 ? 6.060 -13.150 -18.592 1.00 88.19 191 VAL A C 1
ATOM 1514 O O . VAL A 1 191 ? 6.347 -11.964 -18.448 1.00 88.19 191 VAL A O 1
ATOM 1517 N N . LEU A 1 192 ? 5.808 -13.964 -17.570 1.00 91.56 192 LEU A N 1
ATOM 1518 C CA . LEU A 1 192 ? 6.035 -13.573 -16.189 1.00 91.56 192 LEU A CA 1
ATOM 1519 C C . LEU A 1 192 ? 7.538 -13.391 -15.952 1.00 91.56 192 LEU A C 1
ATOM 1521 O O . LEU A 1 192 ? 8.313 -14.314 -16.190 1.00 91.56 192 LEU A O 1
ATOM 1525 N N . GLN A 1 193 ? 7.918 -12.215 -15.462 1.00 93.00 193 GLN A N 1
ATOM 1526 C CA . GLN A 1 193 ? 9.302 -11.859 -15.162 1.00 93.00 193 GLN A CA 1
ATOM 1527 C C . GLN A 1 193 ? 9.540 -11.919 -13.652 1.00 93.00 193 GLN A C 1
ATOM 1529 O O . GLN A 1 193 ? 8.733 -11.390 -12.882 1.00 93.00 193 GLN A O 1
ATOM 1534 N N . HIS A 1 194 ? 10.664 -12.493 -13.234 1.00 94.44 194 HIS A N 1
ATOM 1535 C CA . HIS A 1 194 ? 11.125 -12.447 -11.849 1.00 94.44 194 HIS A CA 1
ATOM 1536 C C . HIS A 1 194 ? 12.370 -11.572 -11.731 1.00 94.44 194 HIS A C 1
ATOM 1538 O O . HIS A 1 194 ? 13.314 -11.709 -12.514 1.00 94.44 194 HIS A O 1
ATOM 1544 N N . ASP A 1 195 ? 12.381 -10.686 -10.728 1.00 94.38 195 ASP A N 1
ATOM 1545 C CA . ASP A 1 195 ? 13.612 -10.000 -10.341 1.00 94.38 195 ASP A CA 1
ATOM 1546 C C . ASP A 1 195 ? 14.599 -11.026 -9.790 1.00 94.38 195 ASP A C 1
ATOM 1548 O O . ASP A 1 195 ? 14.250 -11.886 -8.973 1.00 94.38 195 ASP A O 1
ATOM 1552 N N . ARG A 1 196 ? 15.850 -10.928 -10.223 1.00 94.12 196 ARG A N 1
ATOM 1553 C CA . ARG A 1 196 ? 16.909 -11.754 -9.668 1.00 94.12 196 ARG A CA 1
ATOM 1554 C C . ARG A 1 196 ? 17.162 -11.394 -8.196 1.00 94.12 196 ARG A C 1
ATOM 1556 O O . ARG A 1 196 ? 17.222 -10.213 -7.855 1.00 94.12 196 ARG A O 1
ATOM 1563 N N . PRO A 1 197 ? 17.451 -12.385 -7.330 1.00 93.00 197 PRO A N 1
ATOM 1564 C CA . PRO A 1 197 ? 17.816 -12.122 -5.934 1.00 93.00 197 PRO A CA 1
ATOM 1565 C C . PRO A 1 197 ? 19.079 -11.263 -5.761 1.00 93.00 197 PRO A C 1
ATOM 1567 O O . PRO A 1 197 ? 19.274 -10.664 -4.708 1.00 93.00 197 PRO A O 1
ATOM 1570 N N . ASP A 1 198 ? 19.950 -11.229 -6.776 1.00 93.44 198 ASP A N 1
ATOM 1571 C CA . ASP A 1 198 ? 21.217 -10.491 -6.811 1.00 93.44 198 ASP A CA 1
ATOM 1572 C C . ASP A 1 198 ? 21.162 -9.228 -7.695 1.00 93.44 198 ASP A C 1
ATOM 1574 O O . ASP A 1 198 ? 22.194 -8.759 -8.183 1.00 93.44 198 ASP A O 1
ATOM 1578 N N . SER A 1 199 ? 19.968 -8.680 -7.940 1.00 94.88 199 SER A N 1
ATOM 1579 C CA . SER A 1 199 ? 19.809 -7.394 -8.623 1.00 94.88 199 SER A CA 1
ATOM 1580 C C . SER A 1 199 ? 20.396 -6.243 -7.809 1.00 94.88 199 SER A C 1
ATOM 1582 O O . SER A 1 199 ? 20.304 -6.194 -6.582 1.00 94.88 199 SER A O 1
ATOM 1584 N N . SER A 1 200 ? 21.027 -5.301 -8.507 1.00 96.25 200 SER A N 1
ATOM 1585 C CA . SER A 1 200 ? 21.673 -4.158 -7.864 1.00 96.25 200 SER A CA 1
ATOM 1586 C C . SER A 1 200 ? 20.676 -3.036 -7.571 1.00 96.25 200 SER A C 1
ATOM 1588 O O . SER A 1 200 ? 19.553 -3.002 -8.071 1.00 96.25 200 SER A O 1
ATOM 1590 N N . GLU A 1 201 ? 21.124 -2.028 -6.829 1.00 95.75 201 GLU A N 1
ATOM 1591 C CA . GLU A 1 201 ? 20.362 -0.795 -6.609 1.00 95.75 201 GLU A CA 1
ATOM 1592 C C . GLU A 1 201 ? 20.154 0.055 -7.887 1.00 95.75 201 GLU A C 1
ATOM 1594 O O . GLU A 1 201 ? 19.431 1.056 -7.853 1.00 95.75 201 GLU A O 1
ATOM 1599 N N . TYR A 1 202 ? 20.793 -0.324 -9.001 1.00 97.31 202 TYR A N 1
ATOM 1600 C CA . TYR A 1 202 ? 20.749 0.376 -10.285 1.00 97.31 202 TYR A CA 1
ATOM 1601 C C . TYR A 1 202 ? 19.741 -0.232 -11.262 1.00 97.31 202 TYR A C 1
ATOM 1603 O O . TYR A 1 202 ? 19.145 0.514 -12.035 1.00 97.31 202 TYR A O 1
ATOM 1611 N N . VAL A 1 203 ? 19.526 -1.550 -11.220 1.00 97.19 203 VAL A N 1
ATOM 1612 C CA . VAL A 1 203 ? 18.677 -2.274 -12.180 1.00 97.19 203 VAL A CA 1
ATOM 1613 C C . VAL A 1 203 ? 17.948 -3.445 -11.522 1.00 97.19 203 VAL A C 1
ATOM 1615 O O . VAL A 1 203 ? 18.514 -4.144 -10.684 1.00 97.19 203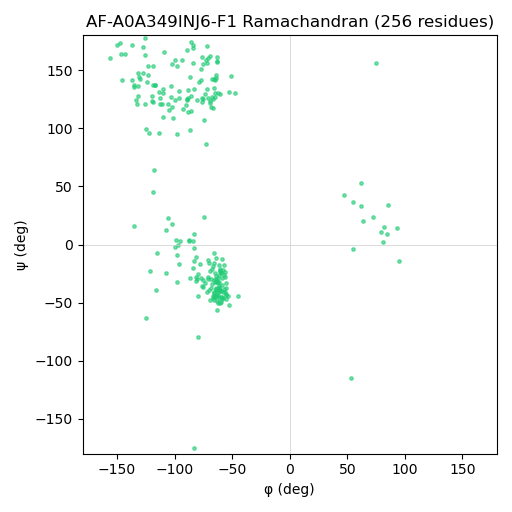 VAL A O 1
ATOM 1618 N N . ILE A 1 204 ? 16.695 -3.659 -11.919 1.00 96.31 204 ILE A N 1
ATOM 1619 C CA . ILE A 1 204 ? 15.961 -4.927 -11.775 1.00 96.31 204 ILE A CA 1
ATOM 1620 C C . ILE A 1 204 ? 16.371 -5.796 -12.953 1.00 96.31 204 ILE A C 1
ATOM 1622 O O . ILE A 1 204 ? 16.377 -5.302 -14.075 1.00 96.31 204 ILE A O 1
ATOM 1626 N N . ARG A 1 205 ? 16.702 -7.064 -12.731 1.00 95.62 205 ARG A N 1
ATOM 1627 C CA . ARG A 1 205 ? 17.194 -7.958 -13.788 1.00 95.62 205 ARG A CA 1
ATOM 1628 C C . ARG A 1 205 ? 16.240 -9.128 -13.926 1.00 95.62 205 ARG A C 1
ATOM 1630 O O . ARG A 1 205 ? 16.014 -9.837 -12.950 1.00 95.62 205 ARG A O 1
ATOM 1637 N N . SER A 1 206 ? 15.710 -9.342 -15.126 1.00 94.81 206 SER A N 1
ATOM 1638 C CA . SER A 1 206 ? 14.816 -10.465 -15.409 1.00 94.81 206 SER A CA 1
ATOM 1639 C C . SER A 1 206 ? 15.586 -11.787 -15.399 1.00 94.81 206 SER A C 1
ATOM 1641 O O . SER A 1 206 ? 16.567 -11.960 -16.133 1.00 94.81 206 SER A O 1
ATOM 1643 N N . GLN A 1 207 ? 15.119 -12.743 -14.598 1.00 93.06 207 GLN A N 1
ATOM 1644 C CA . GLN A 1 207 ? 15.668 -14.096 -14.545 1.00 93.06 207 GLN A CA 1
ATOM 1645 C C . GLN A 1 207 ? 15.423 -14.885 -15.846 1.00 93.06 207 GLN A C 1
ATOM 1647 O O . GLN A 1 207 ? 16.271 -15.683 -16.253 1.00 93.06 207 GLN A O 1
ATOM 1652 N N . GLU A 1 208 ? 14.293 -14.652 -16.510 1.00 90.88 208 GLU A N 1
ATOM 1653 C CA . GLU A 1 208 ? 13.832 -15.377 -17.698 1.00 90.88 208 GLU A CA 1
ATOM 1654 C C . GLU A 1 208 ? 14.485 -14.881 -18.992 1.00 90.88 208 GLU A C 1
ATOM 1656 O O . GLU A 1 208 ? 14.638 -15.646 -19.944 1.00 90.88 208 GLU A O 1
ATOM 1661 N N . SER A 1 209 ? 14.889 -13.610 -19.023 1.00 83.69 209 SER A N 1
ATOM 1662 C CA . SER A 1 209 ? 15.320 -12.874 -20.219 1.00 83.69 209 SER A CA 1
ATOM 1663 C C . SER A 1 209 ? 16.270 -13.631 -21.154 1.00 83.69 209 SER A C 1
ATOM 1665 O O . SER A 1 209 ? 16.043 -13.699 -22.360 1.00 83.69 209 SER A O 1
ATOM 1667 N N . ARG A 1 210 ? 17.280 -14.311 -20.603 1.00 70.56 210 ARG A N 1
ATOM 1668 C CA . ARG A 1 210 ? 18.276 -15.060 -21.390 1.00 70.56 210 ARG A CA 1
ATOM 1669 C C . ARG A 1 210 ? 17.692 -16.234 -22.176 1.00 70.56 210 ARG A C 1
ATOM 1671 O O . ARG A 1 210 ? 18.238 -16.599 -23.210 1.00 70.56 210 ARG A O 1
ATOM 1678 N N . GLN A 1 211 ? 16.622 -16.849 -21.676 1.00 72.25 211 GLN A N 1
ATOM 1679 C CA . GLN A 1 211 ? 15.929 -17.937 -22.374 1.00 72.25 211 GLN A CA 1
ATOM 1680 C C . GLN A 1 211 ? 14.978 -17.390 -23.443 1.00 72.25 211 GLN A C 1
ATOM 1682 O O . GLN A 1 211 ? 14.760 -18.041 -24.462 1.00 72.25 211 GLN A O 1
ATOM 1687 N N . LEU A 1 212 ? 14.440 -16.189 -23.216 1.00 62.88 212 LEU A N 1
ATOM 1688 C CA . LEU A 1 212 ? 13.495 -15.515 -24.108 1.00 62.88 212 LEU A CA 1
ATOM 1689 C C . LEU A 1 212 ? 14.170 -14.901 -25.330 1.00 62.88 212 LEU A C 1
ATOM 1691 O O . LEU A 1 212 ? 13.559 -14.830 -26.389 1.00 62.88 212 LEU A O 1
ATOM 1695 N N . ALA A 1 213 ? 15.434 -14.506 -25.189 1.00 60.84 213 ALA A N 1
ATOM 1696 C CA . ALA A 1 213 ? 16.188 -13.825 -26.227 1.00 60.84 213 ALA A CA 1
ATOM 1697 C C . ALA A 1 213 ? 16.299 -14.603 -27.549 1.00 60.84 213 ALA A C 1
ATOM 1699 O O . ALA A 1 213 ? 16.529 -13.963 -28.571 1.00 60.84 213 ALA A O 1
ATOM 1700 N N . GLY A 1 214 ? 16.125 -15.938 -27.532 1.00 55.88 214 GLY A N 1
ATOM 1701 C CA . GLY A 1 214 ? 15.709 -16.798 -28.660 1.00 55.88 214 GLY A CA 1
ATOM 1702 C C . GLY A 1 214 ? 16.511 -16.747 -29.972 1.00 55.88 214 GLY A C 1
ATOM 1703 O O . GLY A 1 214 ? 16.219 -17.503 -30.894 1.00 55.88 214 GLY A O 1
ATOM 1704 N N . SER A 1 215 ? 17.508 -15.877 -30.072 1.00 58.88 215 SER A N 1
ATOM 1705 C CA . SER A 1 215 ? 18.202 -15.482 -31.285 1.00 58.88 215 SER A CA 1
ATOM 1706 C C . SER A 1 215 ? 19.699 -15.416 -31.009 1.00 58.88 215 SER A C 1
ATOM 1708 O O . SER A 1 215 ? 20.155 -14.999 -29.939 1.00 58.88 215 SER A O 1
ATOM 1710 N N . ASP A 1 216 ? 20.485 -15.846 -31.992 1.00 63.44 216 ASP A N 1
ATOM 1711 C CA . ASP A 1 216 ? 21.942 -15.757 -31.911 1.00 63.44 216 ASP A CA 1
ATOM 1712 C C . ASP A 1 216 ? 22.438 -14.304 -32.017 1.00 63.44 216 ASP A C 1
ATOM 1714 O O . ASP A 1 216 ? 23.574 -14.027 -31.630 1.00 63.44 216 ASP A O 1
ATOM 1718 N N . GLN A 1 217 ? 21.586 -13.378 -32.481 1.00 79.88 217 GLN A N 1
ATOM 1719 C CA . GLN A 1 217 ? 21.926 -11.982 -32.757 1.00 79.88 217 GLN A CA 1
ATOM 1720 C C . GLN A 1 217 ? 20.893 -11.024 -32.164 1.00 79.88 217 GLN A C 1
ATOM 1722 O O . GLN A 1 217 ? 19.723 -11.052 -32.533 1.00 79.88 217 GLN A O 1
ATOM 1727 N N . ILE A 1 218 ? 21.365 -10.144 -31.281 1.00 87.62 218 ILE A N 1
ATOM 1728 C CA . ILE A 1 218 ? 20.607 -9.016 -30.733 1.00 87.62 218 ILE A CA 1
ATOM 1729 C C . ILE A 1 218 ? 21.426 -7.780 -31.092 1.00 87.62 218 ILE A C 1
ATOM 1731 O O . ILE A 1 218 ? 22.425 -7.520 -30.416 1.00 87.62 218 ILE A O 1
ATOM 1735 N N . PRO A 1 219 ? 21.108 -7.087 -32.197 1.00 89.94 219 PRO A N 1
ATOM 1736 C CA . PRO A 1 219 ? 21.886 -5.940 -32.636 1.00 89.94 219 PRO A CA 1
ATOM 1737 C C . PRO A 1 219 ? 21.713 -4.762 -31.674 1.00 89.94 219 PRO A C 1
ATOM 1739 O O . PRO A 1 219 ? 20.769 -4.696 -30.889 1.00 89.94 219 PRO A O 1
ATOM 1742 N N . ALA A 1 220 ? 22.635 -3.805 -31.744 1.00 92.38 220 ALA A N 1
ATOM 1743 C CA . ALA A 1 220 ? 22.499 -2.552 -31.019 1.00 92.38 220 ALA A CA 1
ATOM 1744 C C . ALA A 1 220 ? 21.314 -1.739 -31.571 1.00 92.38 220 ALA A C 1
ATOM 1746 O O . ALA A 1 220 ? 21.335 -1.296 -32.721 1.00 92.38 220 ALA A O 1
ATOM 1747 N N . GLU A 1 221 ? 20.308 -1.499 -30.734 1.00 91.19 221 GLU A N 1
ATOM 1748 C CA . GLU A 1 221 ? 19.121 -0.713 -31.066 1.00 91.19 221 GLU A CA 1
ATOM 1749 C C . GLU A 1 221 ? 18.865 0.328 -29.980 1.00 91.19 221 GLU A C 1
ATOM 1751 O O . GLU A 1 221 ? 19.100 0.072 -28.807 1.00 91.19 221 GLU A O 1
ATOM 1756 N N . ASN A 1 222 ? 18.391 1.515 -30.372 1.00 91.75 222 ASN A N 1
ATOM 1757 C CA . ASN A 1 222 ? 17.995 2.583 -29.446 1.00 91.75 222 ASN A CA 1
ATOM 1758 C C . ASN A 1 222 ? 19.012 2.869 -28.312 1.00 91.75 222 ASN A C 1
ATOM 1760 O O . ASN A 1 222 ? 18.645 3.080 -27.162 1.00 91.75 222 ASN A O 1
ATOM 1764 N N . VAL A 1 223 ? 20.304 2.895 -28.651 1.00 93.62 223 VAL A N 1
ATOM 1765 C CA . VAL A 1 223 ? 21.410 3.083 -27.700 1.00 93.62 223 VAL A CA 1
ATOM 1766 C C . VAL A 1 223 ? 21.470 4.533 -27.205 1.00 93.62 223 VAL A C 1
ATOM 1768 O O . VAL A 1 223 ? 22.201 5.374 -27.755 1.00 93.62 223 VAL A O 1
ATOM 1771 N N . VAL A 1 224 ? 20.711 4.825 -26.155 1.00 94.38 224 VAL A N 1
ATOM 1772 C CA . VAL A 1 224 ? 20.545 6.163 -25.569 1.00 94.38 224 VAL A CA 1
ATOM 1773 C C . VAL A 1 224 ? 20.853 6.172 -24.068 1.00 94.38 224 VAL A C 1
ATOM 1775 O O . VAL A 1 224 ? 21.234 5.161 -23.481 1.00 94.38 224 VAL A O 1
ATOM 1778 N N . GLU A 1 225 ? 20.777 7.347 -23.443 1.00 96.31 225 GLU A N 1
ATOM 1779 C CA . GLU A 1 225 ? 20.768 7.440 -21.979 1.00 96.31 225 GLU A CA 1
ATOM 1780 C C . GLU A 1 225 ? 19.515 6.762 -21.421 1.00 96.31 225 GLU A C 1
ATOM 1782 O O . GLU A 1 225 ? 18.448 6.853 -22.023 1.00 96.31 225 GLU A O 1
ATOM 1787 N N . ARG A 1 226 ? 19.647 6.095 -20.272 1.00 96.75 226 ARG A N 1
ATOM 1788 C CA . ARG A 1 226 ? 18.579 5.269 -19.702 1.00 96.75 226 ARG A CA 1
ATOM 1789 C C . ARG A 1 226 ? 18.050 5.928 -18.440 1.00 96.75 226 ARG A C 1
ATOM 1791 O O . ARG A 1 226 ? 18.809 6.168 -17.506 1.00 96.75 226 ARG A O 1
ATOM 1798 N N . ASN A 1 227 ? 16.767 6.236 -18.400 1.00 96.94 227 ASN A N 1
ATOM 1799 C CA . ASN A 1 227 ? 16.083 6.841 -17.266 1.00 96.94 227 ASN A CA 1
ATOM 1800 C C . ASN A 1 227 ? 15.537 5.780 -16.306 1.00 96.94 227 ASN A C 1
ATOM 1802 O O . ASN A 1 227 ? 15.458 4.597 -16.623 1.00 96.94 227 ASN A O 1
ATOM 1806 N N . ALA A 1 228 ? 15.130 6.201 -15.107 1.00 96.81 228 ALA A N 1
ATOM 1807 C CA . ALA A 1 228 ? 14.414 5.312 -14.195 1.00 96.81 228 ALA A CA 1
ATOM 1808 C C . ALA A 1 228 ? 13.095 4.840 -14.836 1.00 96.81 228 ALA A C 1
ATOM 1810 O O . ALA A 1 228 ? 12.307 5.665 -15.292 1.00 96.81 228 ALA A O 1
ATOM 1811 N N . GLY A 1 229 ? 12.857 3.530 -14.829 1.00 95.81 229 GLY A N 1
ATOM 1812 C CA . GLY A 1 229 ? 11.714 2.885 -15.476 1.00 95.81 229 GLY A CA 1
ATOM 1813 C C . GLY A 1 229 ? 11.997 2.359 -16.884 1.00 95.81 229 GLY A C 1
ATOM 1814 O O . GLY A 1 229 ? 11.220 1.536 -17.361 1.00 95.81 229 GLY A O 1
ATOM 1815 N N . ASP A 1 230 ? 13.106 2.757 -17.520 1.00 96.69 230 ASP A N 1
ATOM 1816 C CA . ASP A 1 230 ? 13.440 2.273 -18.861 1.00 96.69 230 ASP A CA 1
ATOM 1817 C C . ASP A 1 230 ? 13.717 0.767 -18.837 1.00 96.69 230 ASP A C 1
ATOM 1819 O O . ASP A 1 230 ? 14.507 0.271 -18.023 1.00 96.69 230 ASP A O 1
ATOM 1823 N N . ILE A 1 231 ? 13.073 0.052 -19.761 1.00 95.75 231 ILE A N 1
ATOM 1824 C CA . ILE A 1 231 ? 13.261 -1.379 -19.992 1.00 95.75 231 ILE A CA 1
ATOM 1825 C C . ILE A 1 231 ? 14.325 -1.529 -21.072 1.00 95.75 231 ILE A C 1
ATOM 1827 O O . ILE A 1 231 ? 14.143 -1.080 -22.201 1.00 95.75 231 ILE A O 1
ATOM 1831 N N . CYS A 1 232 ? 15.444 -2.139 -20.709 1.00 95.00 232 CYS A N 1
ATOM 1832 C CA . CYS A 1 232 ? 16.636 -2.236 -21.537 1.00 95.00 232 CYS A CA 1
ATOM 1833 C C . CYS A 1 232 ? 16.966 -3.700 -21.825 1.00 95.00 232 CYS A C 1
ATOM 1835 O O . CYS A 1 232 ? 16.652 -4.571 -21.011 1.00 95.00 232 CYS A O 1
ATOM 1837 N N . MET A 1 233 ? 17.637 -3.970 -22.945 1.00 93.75 233 MET A N 1
ATOM 1838 C CA . MET A 1 233 ? 18.112 -5.310 -23.279 1.00 93.75 233 MET A CA 1
ATOM 1839 C C . MET A 1 233 ? 19.573 -5.259 -23.713 1.00 93.75 233 MET A C 1
ATOM 1841 O O . MET A 1 233 ? 19.941 -4.516 -24.612 1.00 93.75 233 MET A O 1
ATOM 1845 N N . SER A 1 234 ? 20.410 -6.089 -23.097 1.00 93.88 234 SER A N 1
ATOM 1846 C CA . SER A 1 234 ? 21.812 -6.212 -23.497 1.00 93.88 234 SER A CA 1
ATOM 1847 C C . SER A 1 234 ? 21.937 -6.794 -24.909 1.00 93.88 234 SER A C 1
ATOM 1849 O O . SER A 1 234 ? 21.419 -7.880 -25.185 1.00 93.88 234 SER A O 1
ATOM 1851 N N . ASN A 1 235 ? 22.673 -6.118 -25.786 1.00 93.25 235 ASN A N 1
ATOM 1852 C CA . ASN A 1 235 ? 22.917 -6.554 -27.158 1.00 93.25 235 ASN A CA 1
ATOM 1853 C C . ASN A 1 235 ? 24.080 -7.568 -27.251 1.00 93.25 235 ASN A C 1
ATOM 1855 O O . ASN A 1 235 ? 24.617 -8.045 -26.243 1.00 93.25 235 ASN A O 1
ATOM 1859 N N . GLU A 1 236 ? 24.458 -7.951 -28.470 1.00 91.88 236 GLU A N 1
ATOM 1860 C CA . GLU A 1 236 ? 25.485 -8.966 -28.725 1.00 91.88 236 GLU A CA 1
ATOM 1861 C C . GLU A 1 236 ? 26.887 -8.613 -28.210 1.00 91.88 236 GLU A C 1
ATOM 1863 O O . GLU A 1 236 ? 27.621 -9.511 -27.777 1.00 91.88 236 GLU A O 1
ATOM 1868 N N . ASP A 1 237 ? 27.221 -7.323 -28.131 1.00 93.75 237 ASP A N 1
ATOM 1869 C CA . ASP A 1 237 ? 28.507 -6.846 -27.616 1.00 93.75 237 ASP A CA 1
ATOM 1870 C C . ASP A 1 237 ? 28.630 -7.028 -26.094 1.00 93.75 237 ASP A C 1
ATOM 1872 O O . ASP A 1 237 ? 29.732 -6.976 -25.537 1.00 93.75 237 ASP A O 1
ATOM 1876 N N . PHE A 1 238 ? 27.519 -7.308 -25.397 1.00 93.12 238 PHE A N 1
ATOM 1877 C CA . PHE A 1 238 ? 27.530 -7.694 -23.983 1.00 93.12 238 PHE A CA 1
ATOM 1878 C C . PHE A 1 238 ? 27.809 -9.197 -23.763 1.00 93.12 238 PHE A C 1
ATOM 1880 O O . PHE A 1 238 ? 27.771 -9.698 -22.632 1.00 93.12 238 PHE A O 1
ATOM 1887 N N . LEU A 1 239 ? 28.180 -9.934 -24.816 1.00 90.12 239 LEU A N 1
ATOM 1888 C CA . LEU A 1 239 ? 28.703 -11.303 -24.754 1.00 90.12 239 LEU A CA 1
ATOM 1889 C C . LEU A 1 239 ? 27.775 -12.247 -23.967 1.00 90.12 239 LEU A C 1
ATOM 1891 O O . LEU A 1 239 ? 26.640 -12.494 -24.357 1.00 90.12 239 LEU A O 1
ATOM 1895 N N . ARG A 1 240 ? 28.236 -12.775 -22.823 1.00 87.38 240 ARG A N 1
ATOM 1896 C CA . ARG A 1 240 ? 27.469 -13.702 -21.970 1.00 87.38 240 ARG A CA 1
ATOM 1897 C C . ARG A 1 240 ? 26.202 -13.096 -21.351 1.00 87.38 240 ARG A C 1
ATOM 1899 O O . ARG A 1 240 ? 25.442 -13.831 -20.724 1.00 87.38 240 ARG A O 1
ATOM 1906 N N . TYR A 1 241 ? 26.043 -11.776 -21.430 1.00 90.00 241 TYR A N 1
ATOM 1907 C CA . TYR A 1 241 ? 24.873 -11.042 -20.949 1.00 90.00 241 TYR A CA 1
ATOM 1908 C C . TYR A 1 241 ? 23.898 -10.699 -22.077 1.00 90.00 241 TYR A C 1
ATOM 1910 O O . TYR A 1 241 ? 22.845 -10.145 -21.793 1.00 90.00 241 TYR A O 1
ATOM 1918 N N . ARG A 1 242 ? 24.211 -11.042 -23.334 1.00 90.81 242 ARG A N 1
ATOM 1919 C CA . ARG A 1 242 ? 23.311 -10.847 -24.475 1.00 90.81 242 ARG A CA 1
ATOM 1920 C C . ARG A 1 242 ? 21.902 -11.353 -24.150 1.00 90.81 242 ARG A C 1
ATOM 1922 O O . ARG A 1 242 ? 21.735 -12.483 -23.686 1.00 90.81 242 ARG A O 1
ATOM 1929 N N . GLY A 1 243 ? 20.910 -10.510 -24.413 1.00 91.00 243 GLY A N 1
ATOM 1930 C CA . GLY A 1 243 ? 19.492 -10.792 -24.211 1.00 91.00 243 GLY A CA 1
ATOM 1931 C C . GLY A 1 243 ? 19.004 -10.613 -22.783 1.00 91.00 243 GLY A C 1
ATOM 1932 O O . GLY A 1 243 ? 17.840 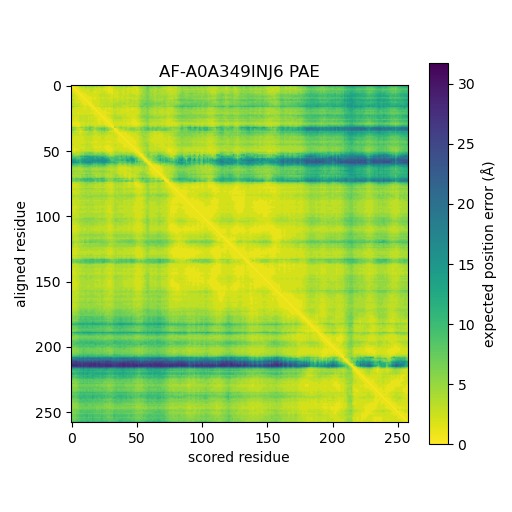-10.876 -22.503 1.00 91.00 243 GLY A O 1
ATOM 1933 N N . GLU A 1 244 ? 19.869 -10.183 -21.866 1.00 93.31 244 GLU A N 1
ATOM 1934 C CA . GLU A 1 244 ? 19.456 -9.864 -20.510 1.00 93.31 244 GLU A CA 1
ATOM 1935 C C . GLU A 1 244 ? 18.585 -8.608 -20.503 1.00 93.31 244 GLU A C 1
ATOM 1937 O O . GLU A 1 244 ? 19.008 -7.558 -20.986 1.00 93.31 244 GLU A O 1
ATOM 1942 N N . VAL A 1 245 ? 17.373 -8.745 -19.964 1.00 94.50 245 VAL A N 1
ATOM 1943 C CA . VAL A 1 245 ? 16.400 -7.659 -19.830 1.00 94.50 245 VAL A CA 1
ATOM 1944 C C . VAL A 1 245 ? 16.510 -7.066 -18.439 1.00 94.50 245 VAL A C 1
ATOM 1946 O O . VAL A 1 245 ? 16.500 -7.786 -17.434 1.00 94.50 245 VAL A O 1
ATOM 1949 N N . GLU A 1 246 ? 16.571 -5.745 -18.392 1.00 95.69 246 GLU A N 1
ATOM 1950 C CA . GLU A 1 246 ? 16.733 -4.972 -17.173 1.00 95.69 246 GLU A CA 1
ATOM 1951 C C . GLU A 1 246 ? 15.709 -3.837 -17.114 1.00 95.69 246 GLU A C 1
ATOM 1953 O O . GLU A 1 246 ? 15.350 -3.269 -18.140 1.00 95.69 246 GLU A O 1
ATOM 1958 N N . VAL A 1 247 ? 15.263 -3.468 -15.913 1.00 96.88 247 VAL A N 1
ATOM 1959 C CA . VAL A 1 247 ? 14.516 -2.225 -15.680 1.00 96.88 247 VAL A CA 1
ATOM 1960 C C . VAL A 1 247 ? 15.375 -1.297 -14.839 1.00 96.88 247 VAL A C 1
ATOM 1962 O O . VAL A 1 247 ? 15.777 -1.642 -13.723 1.00 96.88 247 VAL A O 1
ATOM 1965 N N . CYS A 1 248 ? 15.664 -0.111 -15.360 1.00 97.88 248 CYS A N 1
ATOM 1966 C CA . CYS A 1 248 ? 16.499 0.868 -14.679 1.00 97.88 248 CYS A CA 1
ATOM 1967 C C . CYS A 1 248 ? 15.802 1.400 -13.418 1.00 97.88 248 CYS A C 1
ATOM 1969 O O . CYS A 1 248 ? 14.681 1.900 -13.468 1.00 97.88 248 CYS A O 1
ATOM 1971 N N . ARG A 1 249 ? 16.473 1.341 -12.264 1.00 96.75 249 ARG A N 1
ATOM 1972 C CA . ARG A 1 249 ? 15.977 1.913 -10.995 1.00 96.75 249 ARG A CA 1
ATOM 1973 C C . ARG A 1 249 ? 16.297 3.404 -10.861 1.00 96.75 249 ARG A C 1
ATOM 1975 O O . ARG A 1 249 ? 15.693 4.099 -10.051 1.00 96.75 249 ARG A O 1
ATOM 1982 N N . ARG A 1 250 ? 17.282 3.885 -11.619 1.00 96.88 250 ARG A N 1
ATOM 1983 C CA . ARG A 1 250 ? 17.758 5.273 -11.641 1.00 96.88 250 ARG A CA 1
ATOM 1984 C C . ARG A 1 250 ? 18.299 5.612 -13.026 1.00 96.88 250 ARG A C 1
ATOM 1986 O O . ARG A 1 250 ? 18.462 4.714 -13.843 1.00 96.88 250 ARG A O 1
ATOM 1993 N N . ALA A 1 251 ? 18.606 6.884 -13.260 1.00 97.62 251 ALA A N 1
ATOM 1994 C CA . ALA A 1 251 ? 19.272 7.292 -14.489 1.00 97.62 251 ALA A CA 1
ATOM 1995 C C . ALA A 1 251 ? 20.659 6.631 -14.606 1.00 97.62 251 ALA A C 1
ATOM 1997 O O . ALA A 1 251 ? 21.456 6.679 -13.663 1.00 97.62 251 ALA A O 1
ATOM 1998 N N . LEU A 1 252 ? 20.938 6.021 -15.756 1.00 97.50 252 LEU A N 1
ATOM 1999 C CA . LEU A 1 252 ? 22.201 5.391 -16.119 1.00 97.50 252 LEU A CA 1
ATOM 2000 C C . LEU A 1 252 ? 22.737 6.029 -17.405 1.00 97.50 252 LEU A C 1
ATOM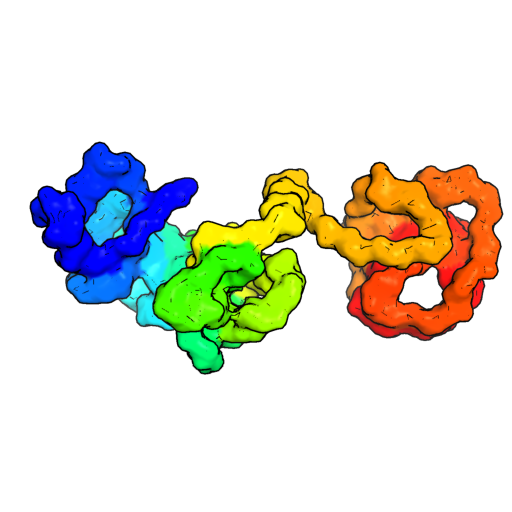 2002 O O . LEU A 1 252 ? 21.961 6.371 -18.303 1.00 97.50 252 LEU A O 1
ATOM 2006 N N . PRO A 1 253 ? 24.067 6.152 -17.541 1.00 97.38 253 PRO A N 1
ATOM 2007 C CA . PRO A 1 253 ? 24.649 6.655 -18.772 1.00 97.38 253 PRO A CA 1
ATOM 2008 C C . PRO A 1 253 ? 24.334 5.717 -19.939 1.00 97.38 253 PRO A C 1
ATOM 2010 O O . PRO A 1 253 ? 24.111 4.510 -19.762 1.00 97.38 253 PRO A O 1
ATOM 2013 N N . ARG A 1 254 ? 24.387 6.287 -21.143 1.00 97.50 254 ARG A N 1
ATOM 2014 C CA . ARG A 1 254 ? 24.394 5.532 -22.393 1.00 97.50 254 ARG A CA 1
ATOM 2015 C C . ARG A 1 254 ? 25.498 4.472 -22.369 1.00 97.50 254 ARG A C 1
ATOM 2017 O O . ARG A 1 254 ? 26.652 4.794 -22.085 1.00 97.50 254 ARG A O 1
ATOM 2024 N N . ASP A 1 255 ? 25.158 3.238 -22.720 1.00 97.50 255 ASP A N 1
ATOM 2025 C CA . ASP A 1 255 ? 26.107 2.136 -22.887 1.00 97.50 255 ASP A CA 1
ATOM 2026 C C . ASP A 1 255 ? 25.914 1.550 -24.288 1.00 97.50 255 ASP A C 1
ATOM 2028 O O . ASP A 1 255 ? 24.812 1.116 -24.581 1.00 97.50 255 ASP A O 1
ATOM 2032 N N . PRO A 1 256 ? 26.932 1.523 -25.170 1.00 96.75 256 PRO A N 1
ATOM 2033 C CA . PRO A 1 256 ? 26.790 0.978 -26.524 1.00 96.75 256 PRO A CA 1
ATOM 2034 C C . PRO A 1 256 ? 26.349 -0.488 -26.590 1.00 96.75 256 PRO A C 1
ATOM 2036 O O . PRO A 1 256 ? 25.988 -0.960 -27.665 1.00 96.75 256 PRO A O 1
ATOM 2039 N N . ARG A 1 257 ? 26.390 -1.200 -25.463 1.00 95.69 257 ARG A N 1
ATOM 2040 C CA . ARG A 1 257 ? 26.058 -2.619 -25.352 1.00 95.69 257 ARG A CA 1
ATOM 2041 C C . ARG A 1 257 ? 24.621 -2.875 -24.868 1.00 95.69 257 ARG A C 1
ATOM 2043 O O . ARG A 1 257 ? 24.266 -4.037 -24.682 1.00 95.69 257 ARG A O 1
ATOM 2050 N N . VAL A 1 258 ? 23.832 -1.829 -24.597 1.00 92.88 258 VAL A N 1
ATOM 2051 C CA . VAL A 1 258 ? 22.483 -1.890 -23.996 1.00 92.88 258 VAL A CA 1
ATOM 2052 C C . VAL A 1 258 ? 21.522 -0.955 -24.721 1.00 92.88 258 VAL A C 1
ATOM 2054 O O . VAL A 1 258 ? 21.980 0.129 -25.149 1.00 92.88 258 VAL A O 1
#

pLDDT: mean 91.37, std 7.72, range [55.88, 98.5]

Foldseek 3Di:
DDEAEDEPCVCVVVVHDDPLCVVVVVAAHYEYDDDDDLVNQQVVQVRHQYEYALQPDDPVSVVVSVVVPRDCVRYAHEHFWDLDAPPADALVVLLVSLVVCVVVVHAYEFEAFADDAADDDRSQTTGNHNVRSPDPDVLVVVVSSVVSNHPYYDHPGDDHDPVVVVQVVQVVVVHHDDDDDDPDDPVVVVDDFDFDPPDDLFKGKTPCQVVSLPDPFFAQDPQAWAAQQDWDAFGCVVPVRHRIIIGTNGTDGGDSRD

Secondary structure (DSSP, 8-state):
--EEEE-TTHHHHHT-SSGGGGGTTT--EEEE-S---HHHHHHHHTTSEEEEETTTS-HHHHHHHHHTT--GGGEEEEPPP--STT-SBPHHHHHHHHHHHHTTT-EEEEEEPPSSBPPTTT-S---SBGGGTT-S-HHHHHHHHHHTT-SEEEE-SSB--HHHHHHHHHHHTT--------SS-GGGGGS---B-TT--SSEEEBSSHHHHT-SS-----S---B-TT-EEE--GGGGGGTT-EEEESS-B---TT-